Protein AF-A0A4Q6B2R8-F1 (afdb_monomer_lite)

Structure (mmCIF, N/CA/C/O backbone):
data_AF-A0A4Q6B2R8-F1
#
_entry.id   AF-A0A4Q6B2R8-F1
#
loop_
_atom_site.group_PDB
_atom_site.id
_atom_site.type_symbol
_atom_site.label_atom_id
_atom_site.label_alt_id
_atom_site.label_comp_id
_atom_site.label_asym_id
_atom_site.label_entity_id
_atom_site.label_seq_id
_atom_site.pdbx_PDB_ins_code
_atom_site.Cartn_x
_atom_site.Cartn_y
_atom_site.Cartn_z
_atom_site.occupancy
_atom_site.B_iso_or_equiv
_atom_site.auth_seq_id
_atom_site.auth_comp_id
_atom_site.auth_asym_id
_atom_site.auth_atom_id
_atom_site.pdbx_PDB_model_num
ATOM 1 N N . MET A 1 1 ? 13.748 -7.600 -10.962 1.00 77.31 1 MET A N 1
ATOM 2 C CA . MET A 1 1 ? 14.342 -6.286 -10.618 1.00 77.31 1 MET A CA 1
ATOM 3 C C . MET A 1 1 ? 13.644 -5.748 -9.369 1.00 77.31 1 MET A C 1
ATOM 5 O O . MET A 1 1 ? 12.426 -5.806 -9.336 1.00 77.31 1 MET A O 1
ATOM 9 N N . TRP A 1 2 ? 14.366 -5.277 -8.345 1.00 86.25 2 TRP A N 1
ATOM 10 C CA . TRP A 1 2 ? 13.774 -4.726 -7.112 1.00 86.25 2 TRP A CA 1
ATOM 11 C C . TRP A 1 2 ? 13.547 -3.206 -7.246 1.00 86.25 2 TRP A C 1
ATOM 13 O O . TRP A 1 2 ? 14.529 -2.504 -7.469 1.00 86.25 2 TRP A O 1
ATOM 23 N N . PRO A 1 3 ? 12.316 -2.664 -7.127 1.00 89.44 3 PRO A N 1
ATOM 24 C CA . PRO A 1 3 ? 12.079 -1.222 -7.295 1.00 89.44 3 PRO A CA 1
ATOM 25 C C . PRO A 1 3 ? 12.810 -0.322 -6.287 1.00 89.44 3 PRO A C 1
ATOM 27 O O . PRO A 1 3 ? 13.409 0.678 -6.682 1.00 89.44 3 PRO A O 1
ATOM 30 N N . SER A 1 4 ? 12.834 -0.688 -4.999 1.00 88.50 4 SER A N 1
ATOM 31 C CA . SER A 1 4 ? 13.401 0.189 -3.961 1.00 88.50 4 SER A CA 1
ATOM 32 C C . SER A 1 4 ? 14.893 0.453 -4.119 1.00 88.50 4 SER A C 1
ATOM 34 O O . SER A 1 4 ? 15.367 1.470 -3.620 1.00 88.50 4 SER A O 1
ATOM 36 N N . GLN A 1 5 ? 15.640 -0.419 -4.805 1.00 89.81 5 GLN A N 1
ATOM 37 C CA . GLN A 1 5 ? 17.067 -0.182 -5.045 1.00 89.81 5 GLN A CA 1
ATOM 38 C C . GLN A 1 5 ? 17.301 1.103 -5.864 1.00 89.81 5 GLN A C 1
ATOM 40 O O . GLN A 1 5 ? 18.359 1.711 -5.760 1.00 89.81 5 GLN A O 1
ATOM 45 N N . TYR A 1 6 ? 16.301 1.533 -6.643 1.00 92.25 6 TYR A N 1
ATOM 46 C CA . TYR A 1 6 ? 16.314 2.767 -7.432 1.00 92.25 6 TYR A CA 1
ATOM 47 C C . TYR A 1 6 ? 15.529 3.906 -6.774 1.00 92.25 6 TYR A C 1
ATOM 49 O O . TYR A 1 6 ? 15.219 4.892 -7.436 1.00 92.25 6 TYR A O 1
ATOM 57 N N . CYS A 1 7 ? 15.161 3.765 -5.497 1.00 91.44 7 CYS A N 1
ATOM 58 C CA . CYS A 1 7 ? 14.226 4.660 -4.817 1.00 91.44 7 CYS A CA 1
ATOM 59 C C . CYS A 1 7 ? 12.860 4.767 -5.510 1.00 91.44 7 CYS A C 1
ATOM 61 O O . CYS A 1 7 ? 12.187 5.793 -5.425 1.00 91.44 7 CYS A O 1
ATOM 63 N N . TRP A 1 8 ? 12.432 3.713 -6.205 1.00 92.31 8 TRP A N 1
ATOM 64 C CA . TRP A 1 8 ? 11.078 3.645 -6.741 1.00 92.31 8 TRP A CA 1
ATOM 65 C C . 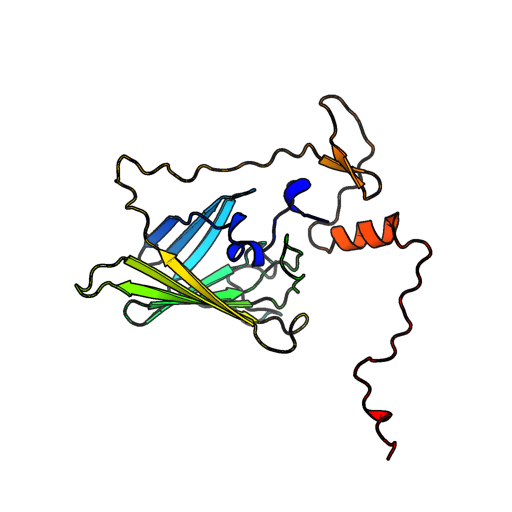TRP A 1 8 ? 10.109 3.135 -5.679 1.00 92.31 8 TRP A C 1
ATOM 67 O O . TRP A 1 8 ? 10.523 2.379 -4.795 1.00 92.31 8 TRP A O 1
ATOM 77 N N . PRO A 1 9 ? 8.817 3.493 -5.776 1.00 90.56 9 PRO A N 1
ATOM 78 C CA . PRO A 1 9 ? 7.798 2.971 -4.878 1.00 90.56 9 PRO A CA 1
ATOM 79 C C . PRO A 1 9 ? 7.821 1.443 -4.851 1.00 90.56 9 PRO A C 1
ATOM 81 O O . PRO A 1 9 ? 8.019 0.794 -5.876 1.00 90.56 9 PRO A O 1
ATOM 84 N N . GLU A 1 10 ? 7.610 0.845 -3.681 1.00 87.94 10 GLU A N 1
ATOM 85 C CA . GLU A 1 10 ? 7.634 -0.617 -3.547 1.00 87.94 10 GLU A CA 1
ATOM 86 C C . GLU A 1 10 ? 6.293 -1.281 -3.893 1.00 87.94 10 GLU A C 1
ATOM 88 O O . GLU A 1 10 ? 6.189 -2.506 -3.870 1.00 87.94 10 GLU A O 1
ATOM 93 N N . GLY A 1 11 ? 5.271 -0.490 -4.225 1.00 90.00 11 GLY A N 1
ATOM 94 C CA . GLY A 1 11 ? 3.939 -0.973 -4.576 1.00 90.00 11 GLY A CA 1
ATOM 95 C C . GLY A 1 11 ? 3.100 -1.414 -3.377 1.00 90.00 11 GLY A C 1
ATOM 96 O O . GLY A 1 11 ? 3.581 -1.636 -2.265 1.00 90.00 11 GLY A O 1
ATOM 97 N N . PHE A 1 12 ? 1.802 -1.557 -3.622 1.00 92.94 12 PHE A N 1
ATOM 98 C CA . PHE A 1 12 ? 0.787 -1.813 -2.599 1.00 92.94 12 PHE A CA 1
ATOM 99 C C . PHE A 1 12 ? 1.017 -3.076 -1.764 1.00 92.94 12 PHE A C 1
ATOM 101 O O . PHE A 1 12 ? 0.842 -3.058 -0.543 1.00 92.94 12 PHE A O 1
ATOM 108 N N . LEU A 1 13 ? 1.419 -4.171 -2.418 1.00 92.06 13 LEU A N 1
ATOM 109 C CA . LEU A 1 13 ? 1.572 -5.485 -1.788 1.00 92.06 13 LEU A CA 1
ATOM 110 C C . LEU A 1 13 ? 2.727 -5.538 -0.788 1.00 92.06 13 LEU A C 1
ATOM 112 O O . LEU A 1 13 ? 2.764 -6.416 0.075 1.00 92.06 13 LEU A O 1
ATOM 116 N N . ARG A 1 14 ? 3.630 -4.552 -0.830 1.00 89.38 14 ARG A N 1
ATOM 117 C CA . ARG A 1 14 ? 4.750 -4.458 0.104 1.00 89.38 14 ARG A CA 1
ATOM 118 C C . ARG A 1 14 ? 4.302 -4.402 1.568 1.00 89.38 14 ARG A C 1
ATOM 120 O O . ARG A 1 14 ? 5.021 -4.887 2.437 1.00 89.38 14 ARG A O 1
ATOM 127 N N . ARG A 1 15 ? 3.093 -3.890 1.840 1.00 89.69 15 ARG A N 1
ATOM 128 C CA . ARG A 1 15 ? 2.505 -3.758 3.191 1.00 89.69 15 ARG A CA 1
ATOM 129 C C . ARG A 1 15 ? 2.289 -5.093 3.923 1.00 89.69 15 ARG A C 1
ATOM 131 O O . ARG A 1 15 ? 2.111 -5.098 5.145 1.00 89.69 15 ARG A O 1
ATOM 138 N N . TRP A 1 16 ? 2.325 -6.217 3.205 1.00 89.06 16 TRP A N 1
ATOM 139 C CA . TRP A 1 16 ? 2.196 -7.563 3.776 1.00 89.06 16 TRP A CA 1
ATOM 140 C C . TRP A 1 16 ? 3.520 -8.313 3.919 1.00 89.06 16 TRP A C 1
ATOM 142 O O . TRP A 1 16 ? 3.532 -9.412 4.463 1.00 89.06 16 TRP A O 1
ATOM 152 N N . HIS A 1 17 ? 4.641 -7.742 3.480 1.00 87.00 17 HIS A N 1
ATOM 153 C CA . HIS A 1 17 ? 5.926 -8.416 3.601 1.00 87.00 17 HIS A CA 1
ATOM 154 C C . HIS A 1 17 ? 6.588 -8.146 4.956 1.00 87.00 17 HIS A C 1
ATOM 156 O O . HIS A 1 17 ? 6.818 -6.991 5.315 1.00 87.00 17 HIS A O 1
ATOM 162 N N . GLU A 1 18 ? 7.002 -9.203 5.659 1.00 79.88 18 GLU A N 1
ATOM 163 C CA . GLU A 1 18 ? 7.554 -9.127 7.022 1.00 79.88 18 GLU A CA 1
ATOM 164 C C . GLU A 1 18 ? 8.684 -8.090 7.168 1.00 79.88 18 GLU A C 1
ATOM 166 O O . GLU A 1 18 ? 8.612 -7.221 8.031 1.00 79.88 18 GLU A O 1
ATOM 171 N N . TRP A 1 19 ? 9.661 -8.071 6.252 1.00 78.19 19 TRP A N 1
ATOM 172 C CA . TRP A 1 19 ? 10.805 -7.146 6.313 1.00 78.19 19 TRP A CA 1
ATOM 173 C C . TRP A 1 19 ? 10.531 -5.726 5.800 1.00 78.19 19 TRP A C 1
ATOM 175 O O . TRP A 1 19 ? 11.435 -4.899 5.801 1.00 78.19 19 TRP A O 1
ATOM 185 N N . ALA A 1 20 ? 9.319 -5.426 5.326 1.00 79.19 20 ALA A N 1
ATOM 186 C CA . ALA A 1 20 ? 8.908 -4.049 5.007 1.00 79.19 20 ALA A CA 1
ATOM 187 C C . ALA A 1 20 ? 7.997 -3.442 6.071 1.00 79.19 20 ALA A C 1
ATOM 189 O O . ALA A 1 20 ? 7.851 -2.228 6.152 1.00 79.19 20 ALA A O 1
ATOM 190 N N . ALA A 1 21 ? 7.317 -4.310 6.807 1.00 78.88 21 ALA A N 1
ATOM 191 C CA . ALA A 1 21 ? 6.115 -4.000 7.549 1.00 78.88 21 ALA A CA 1
ATOM 192 C C . ALA A 1 21 ? 6.226 -4.424 9.019 1.00 78.88 21 ALA A C 1
ATOM 194 O O . ALA A 1 21 ? 5.207 -4.622 9.678 1.00 78.88 21 ALA A O 1
ATOM 195 N N . TYR A 1 22 ? 7.449 -4.628 9.516 1.00 77.50 22 TYR A N 1
ATOM 196 C CA . TYR A 1 22 ? 7.707 -5.231 10.823 1.00 77.50 22 TYR A CA 1
ATOM 197 C C . TYR A 1 22 ? 7.200 -4.368 11.986 1.00 77.50 22 TYR A C 1
ATOM 199 O O . TYR A 1 22 ? 6.709 -4.925 12.966 1.00 77.50 22 TYR A O 1
ATOM 207 N N . ASP A 1 23 ? 7.239 -3.038 11.852 1.00 85.12 23 ASP A N 1
ATOM 208 C CA . ASP A 1 23 ? 6.649 -2.100 12.807 1.00 85.12 23 ASP A CA 1
ATOM 209 C C . ASP A 1 23 ? 5.510 -1.304 12.170 1.00 85.12 23 ASP A C 1
ATOM 211 O O . ASP A 1 23 ? 5.586 -0.844 11.026 1.00 85.12 23 ASP A O 1
ATOM 215 N N . ARG A 1 24 ? 4.427 -1.148 12.936 1.00 89.25 24 ARG A N 1
ATOM 216 C CA . ARG A 1 24 ? 3.228 -0.414 12.533 1.00 89.25 24 ARG A CA 1
ATOM 217 C C . ARG A 1 24 ? 2.786 0.489 13.668 1.00 89.25 24 ARG A C 1
ATOM 219 O O . ARG A 1 24 ? 2.582 0.028 14.788 1.00 89.25 24 ARG A O 1
ATOM 226 N N . GLN A 1 25 ? 2.592 1.759 13.357 1.00 92.00 25 GLN A N 1
ATOM 227 C CA . GLN A 1 25 ? 1.947 2.721 14.233 1.00 92.00 25 GLN A CA 1
ATOM 228 C C . GLN A 1 25 ? 0.528 2.953 13.732 1.00 92.00 25 GLN A C 1
ATOM 230 O O . GLN A 1 25 ? 0.317 3.278 12.565 1.00 92.00 25 GLN A O 1
ATOM 235 N N . VAL A 1 26 ? -0.449 2.765 14.616 1.00 93.50 26 VAL A N 1
ATOM 236 C CA . VAL A 1 26 ? -1.862 2.956 14.292 1.00 93.50 26 VAL A CA 1
ATOM 237 C C . VAL A 1 26 ? -2.383 4.139 15.089 1.00 93.50 26 VAL A C 1
ATOM 239 O O . VAL A 1 26 ? -2.340 4.136 16.317 1.00 93.50 26 VAL A O 1
ATOM 242 N N . MET A 1 27 ? -2.878 5.150 14.384 1.00 94.69 27 MET A N 1
ATOM 243 C CA . MET A 1 27 ? -3.540 6.308 14.973 1.00 94.69 27 MET A CA 1
ATOM 244 C C . MET A 1 27 ? -5.003 6.306 14.561 1.00 94.69 27 MET A C 1
ATOM 246 O O . MET A 1 27 ? -5.328 6.115 13.390 1.00 94.69 27 MET A O 1
ATOM 250 N N . VAL A 1 28 ? -5.892 6.524 15.524 1.00 95.56 28 VAL A N 1
ATOM 251 C CA . VAL A 1 28 ? -7.339 6.461 15.311 1.00 95.56 28 VAL A CA 1
ATOM 252 C C . VAL A 1 28 ? -7.965 7.788 15.710 1.00 95.56 28 VAL A C 1
ATOM 254 O O . VAL A 1 28 ? -7.787 8.270 16.824 1.00 95.56 28 VAL A O 1
ATOM 257 N N . THR A 1 29 ? -8.739 8.352 14.793 1.00 96.62 29 THR A N 1
ATOM 258 C CA . THR A 1 29 ? -9.686 9.444 15.031 1.00 96.62 29 THR A CA 1
ATOM 259 C C . THR A 1 29 ? -11.074 8.988 14.571 1.00 96.62 29 THR A C 1
ATOM 261 O O . THR A 1 29 ? -11.172 8.003 13.834 1.00 96.62 29 THR A O 1
ATOM 264 N N . PRO A 1 30 ? -12.165 9.685 14.938 1.00 94.94 30 PRO A N 1
ATOM 265 C CA . PRO A 1 30 ? -13.503 9.264 14.521 1.00 94.94 30 PRO A CA 1
ATOM 266 C C . PRO A 1 30 ? -13.698 9.215 12.995 1.00 94.94 30 PRO A C 1
ATOM 268 O O . PRO A 1 30 ? -14.477 8.401 12.509 1.00 94.94 30 PRO A O 1
ATOM 271 N N . GLN A 1 31 ? -13.001 10.066 12.231 1.00 97.44 31 GLN A N 1
ATOM 272 C CA . GLN A 1 31 ? -13.152 10.172 10.772 1.00 97.44 31 GLN A CA 1
ATOM 273 C C . GLN A 1 31 ? -11.994 9.552 9.977 1.00 97.44 31 GLN A C 1
ATOM 275 O O . GLN A 1 31 ? -12.093 9.403 8.757 1.00 97.44 31 GLN A O 1
ATOM 280 N N . MET A 1 32 ? -10.883 9.217 10.630 1.00 97.94 32 MET A N 1
ATOM 281 C CA . MET A 1 32 ? -9.702 8.685 9.960 1.00 97.94 32 MET A CA 1
ATOM 282 C C . MET A 1 32 ? -8.933 7.726 10.859 1.00 97.94 32 MET A C 1
ATOM 284 O O . MET A 1 32 ? -8.598 8.068 11.993 1.00 97.94 32 MET A O 1
ATOM 288 N N . VAL A 1 33 ? -8.583 6.569 10.306 1.00 98.19 33 VAL A N 1
ATOM 289 C CA . VAL A 1 33 ? -7.554 5.686 10.859 1.00 98.19 33 VAL A CA 1
ATOM 290 C C . VAL A 1 33 ? -6.319 5.805 9.979 1.00 98.19 33 VAL A C 1
ATOM 292 O O . VAL A 1 33 ? -6.420 5.712 8.759 1.00 98.19 33 VAL A O 1
ATOM 295 N N . GLN A 1 34 ? -5.158 6.025 10.581 1.00 96.81 34 GLN A N 1
ATOM 296 C CA . GLN A 1 34 ? -3.883 6.022 9.880 1.00 96.81 34 GLN A CA 1
ATOM 297 C C . GLN A 1 34 ? -3.061 4.823 10.332 1.00 96.81 34 GLN A C 1
ATOM 299 O O . GLN A 1 34 ? -2.849 4.627 11.528 1.00 96.81 34 GLN A O 1
ATOM 304 N N . VAL A 1 35 ? -2.573 4.053 9.363 1.00 94.06 35 VAL A N 1
ATOM 305 C CA . VAL A 1 35 ? -1.558 3.021 9.576 1.00 94.06 35 VAL A CA 1
ATOM 306 C C . VAL A 1 35 ? -0.263 3.525 8.957 1.00 94.06 35 VAL A C 1
ATOM 308 O O . VAL A 1 35 ? -0.175 3.703 7.740 1.00 94.06 35 VAL A O 1
ATOM 311 N N . TYR A 1 36 ? 0.720 3.784 9.811 1.00 92.06 36 TYR A N 1
ATOM 312 C CA . TYR A 1 36 ? 2.051 4.227 9.432 1.00 92.06 36 TYR A CA 1
ATOM 313 C C . TYR A 1 36 ? 3.055 3.100 9.632 1.00 92.06 36 TYR A C 1
ATOM 315 O O . TYR A 1 36 ? 3.065 2.432 10.666 1.00 92.06 36 TYR A O 1
ATOM 323 N N . MET A 1 37 ? 3.880 2.865 8.623 1.00 88.75 37 MET A N 1
ATOM 324 C CA . MET A 1 37 ? 4.858 1.783 8.597 1.00 88.75 37 MET A CA 1
ATOM 325 C C . MET A 1 37 ? 6.125 2.323 7.941 1.00 88.75 37 MET A C 1
ATOM 327 O O . MET A 1 37 ? 6.054 3.219 7.098 1.00 88.75 37 MET A O 1
ATOM 331 N N . SER A 1 38 ? 7.281 1.774 8.295 1.00 79.06 38 SER A N 1
ATOM 332 C CA . SER A 1 38 ? 8.547 2.144 7.665 1.00 79.06 38 SER A CA 1
ATOM 333 C C . SER A 1 38 ? 9.395 0.909 7.408 1.00 79.06 38 SER A C 1
ATOM 335 O O . SER A 1 38 ? 9.370 -0.053 8.172 1.00 79.06 38 SER A O 1
ATOM 337 N N . GLY A 1 39 ? 10.124 0.957 6.301 1.00 78.00 39 GLY A N 1
ATOM 338 C CA . GLY A 1 39 ? 11.102 -0.033 5.883 1.00 78.00 39 GLY A CA 1
ATOM 339 C C . GLY A 1 39 ? 12.125 0.660 4.991 1.00 78.00 39 GLY A C 1
ATOM 340 O O . GLY A 1 39 ? 12.806 1.582 5.431 1.00 78.00 39 GLY A O 1
ATOM 341 N N . ALA A 1 40 ? 12.195 0.273 3.716 1.00 72.50 40 ALA A N 1
ATOM 342 C CA . ALA A 1 40 ? 13.037 0.972 2.740 1.00 72.50 40 ALA A CA 1
ATOM 343 C C . ALA A 1 40 ? 12.506 2.377 2.374 1.00 72.50 40 ALA A C 1
ATOM 345 O O . ALA A 1 40 ? 13.264 3.255 1.972 1.00 72.50 40 ALA A O 1
ATOM 346 N N . MET A 1 41 ? 11.202 2.589 2.544 1.00 81.19 41 MET A N 1
ATOM 347 C CA . MET A 1 41 ? 10.501 3.868 2.450 1.00 81.19 41 MET A CA 1
ATOM 348 C C . MET A 1 41 ? 9.381 3.888 3.495 1.00 81.19 41 MET A C 1
ATOM 350 O O . MET A 1 41 ? 9.131 2.886 4.171 1.00 81.19 41 MET A O 1
ATOM 354 N N . ASN A 1 42 ? 8.687 5.018 3.615 1.00 85.44 42 ASN A N 1
ATOM 355 C CA . ASN A 1 42 ? 7.517 5.118 4.479 1.00 85.44 42 ASN A CA 1
ATOM 356 C C . ASN A 1 42 ? 6.245 4.685 3.742 1.00 85.44 42 ASN A C 1
ATOM 358 O O . ASN A 1 42 ? 5.998 5.086 2.602 1.00 85.44 42 ASN A O 1
ATOM 362 N N . PHE A 1 43 ? 5.407 3.921 4.433 1.00 88.31 43 PHE A N 1
ATOM 363 C CA . PHE A 1 43 ? 4.091 3.498 3.975 1.00 88.31 43 PHE A CA 1
ATOM 364 C C . PHE A 1 43 ? 3.042 4.178 4.852 1.00 88.31 43 PHE A C 1
ATOM 366 O O . PHE A 1 43 ? 3.004 3.972 6.065 1.00 88.31 43 PHE A O 1
ATOM 373 N N . VAL A 1 44 ? 2.179 4.986 4.242 1.00 91.12 44 VAL A N 1
ATOM 374 C CA . VAL A 1 44 ? 1.070 5.647 4.939 1.00 91.12 44 VAL A CA 1
ATOM 375 C C . VAL A 1 44 ? -0.225 5.157 4.312 1.00 91.12 44 VAL A C 1
ATOM 377 O O . VAL A 1 44 ? -0.470 5.397 3.132 1.00 91.12 44 VAL A O 1
ATOM 380 N N . THR A 1 45 ? -1.065 4.488 5.099 1.00 94.25 45 THR A N 1
ATOM 381 C CA . THR A 1 45 ? -2.444 4.172 4.704 1.00 94.25 45 THR A CA 1
ATOM 382 C C . THR A 1 45 ? -3.389 5.058 5.503 1.00 94.25 45 THR A C 1
ATOM 384 O O . THR A 1 45 ? -3.493 4.909 6.719 1.00 94.25 45 THR A O 1
ATOM 387 N N . ASN A 1 46 ? -4.075 5.976 4.821 1.00 97.56 46 ASN A N 1
ATOM 388 C CA . ASN A 1 46 ? -5.137 6.787 5.410 1.00 97.56 46 ASN A CA 1
ATOM 389 C C . ASN A 1 46 ? -6.491 6.162 5.068 1.00 97.56 46 ASN A C 1
ATOM 391 O O . ASN A 1 46 ? -6.904 6.150 3.910 1.00 97.56 46 ASN A O 1
ATOM 395 N N . ILE A 1 47 ? -7.178 5.659 6.085 1.00 98.56 47 ILE A N 1
ATOM 396 C CA . ILE A 1 47 ? -8.490 5.028 5.985 1.00 98.56 47 ILE A CA 1
ATOM 397 C C . ILE A 1 47 ? -9.533 6.083 6.336 1.00 98.56 47 ILE A C 1
ATOM 399 O O . ILE A 1 47 ? -9.644 6.500 7.491 1.00 98.56 47 ILE A O 1
ATOM 403 N N . HIS A 1 48 ? -10.300 6.527 5.345 1.00 98.44 48 HIS A N 1
ATOM 404 C CA . HIS A 1 48 ? -11.349 7.521 5.543 1.00 98.44 48 HIS A CA 1
ATOM 405 C C . HIS A 1 48 ? -12.651 6.864 6.013 1.00 98.44 48 HIS A C 1
ATOM 407 O O . HIS A 1 48 ? -13.395 6.283 5.218 1.00 98.44 48 HIS A O 1
ATOM 413 N N . VAL A 1 49 ? -12.941 6.981 7.307 1.00 98.50 49 VAL A N 1
ATOM 414 C CA . VAL A 1 49 ? -14.097 6.331 7.931 1.00 98.50 49 VAL A CA 1
ATOM 415 C C . VAL A 1 49 ? -15.395 7.027 7.515 1.00 98.50 49 VAL A C 1
ATOM 417 O O . VAL A 1 49 ? -15.503 8.252 7.569 1.00 98.50 49 VAL A O 1
ATOM 420 N N . GLY A 1 50 ? -16.387 6.244 7.083 1.00 97.75 50 GLY A N 1
ATOM 421 C CA . GLY A 1 50 ? -17.723 6.723 6.710 1.00 97.75 50 GLY A CA 1
ATOM 422 C C . GLY A 1 50 ? -17.816 7.410 5.344 1.00 97.75 50 GLY A C 1
ATOM 423 O O . GLY A 1 50 ? -18.883 7.904 4.981 1.00 97.75 50 GLY A O 1
ATOM 424 N N . ARG A 1 51 ? -16.727 7.457 4.565 1.00 98.00 51 ARG A N 1
ATOM 425 C CA . ARG A 1 51 ? -16.772 7.931 3.173 1.00 98.00 51 ARG A CA 1
ATOM 426 C C . ARG A 1 51 ? -17.226 6.818 2.230 1.00 98.00 51 ARG A C 1
ATOM 428 O O . ARG A 1 51 ? -17.073 5.641 2.528 1.00 98.00 51 ARG A O 1
ATOM 435 N N . ALA A 1 52 ? -17.731 7.215 1.065 1.00 98.06 52 ALA A N 1
ATOM 436 C CA . ALA A 1 52 ? -18.096 6.315 -0.023 1.00 98.06 52 ALA A CA 1
ATOM 437 C C . ALA A 1 52 ? -17.259 6.621 -1.270 1.00 98.06 52 ALA A C 1
ATOM 439 O O . ALA A 1 52 ? -16.957 7.785 -1.554 1.00 98.06 52 ALA A O 1
ATOM 440 N N . PHE A 1 53 ? -16.901 5.577 -2.013 1.00 98.25 53 PHE A N 1
ATOM 441 C CA . PHE A 1 53 ? -16.252 5.728 -3.308 1.00 98.25 53 PHE A CA 1
ATOM 442 C C . PHE A 1 53 ? -17.234 6.194 -4.384 1.00 98.25 53 PHE A C 1
ATOM 444 O O . PHE A 1 53 ? -18.417 5.859 -4.371 1.00 98.25 53 PHE A O 1
ATOM 451 N N . LYS A 1 54 ? -16.700 6.919 -5.366 1.00 97.50 54 LYS A N 1
ATOM 452 C CA . LYS A 1 54 ? -17.323 7.100 -6.675 1.00 97.50 54 LYS A CA 1
ATOM 453 C C . LYS A 1 54 ? -17.064 5.841 -7.503 1.00 97.50 54 LYS A C 1
ATOM 455 O O . LYS A 1 54 ? -15.919 5.395 -7.587 1.00 97.50 54 LYS A O 1
ATOM 460 N N . THR A 1 55 ? -18.106 5.289 -8.115 1.00 96.50 55 THR A N 1
ATOM 461 C CA . THR A 1 55 ? -18.068 4.027 -8.884 1.00 96.50 55 THR A CA 1
ATOM 462 C C . THR A 1 55 ? -18.350 4.223 -10.378 1.00 96.50 55 THR A C 1
ATOM 464 O O . THR A 1 55 ? -18.577 3.271 -11.110 1.00 96.50 55 THR A O 1
ATOM 467 N N . ASP A 1 56 ? -18.319 5.468 -10.840 1.00 95.62 56 ASP A N 1
ATOM 468 C CA . ASP A 1 56 ? -18.525 5.911 -12.226 1.00 95.62 56 ASP A CA 1
ATOM 469 C C . ASP A 1 56 ? -17.287 5.739 -13.134 1.00 95.62 56 ASP A C 1
ATOM 471 O O . ASP A 1 56 ? -17.284 6.202 -14.270 1.00 95.62 56 ASP A O 1
ATOM 475 N N . GLY A 1 57 ? -16.209 5.138 -12.624 1.00 92.75 57 GLY A N 1
ATOM 476 C CA . GLY A 1 57 ? -14.945 4.942 -13.337 1.00 92.75 57 GLY A CA 1
ATOM 477 C C . GLY A 1 57 ? -14.566 3.465 -13.459 1.00 92.75 57 GLY A C 1
ATOM 478 O O . GLY A 1 57 ? -15.316 2.606 -13.000 1.00 92.75 57 GLY A O 1
ATOM 479 N N . PRO A 1 58 ? -13.389 3.164 -14.040 1.00 93.12 58 PRO A N 1
ATOM 480 C CA . PRO A 1 58 ? -12.934 1.784 -14.227 1.00 93.12 58 PRO A CA 1
ATOM 481 C C . PRO A 1 58 ? -12.727 1.051 -12.898 1.00 93.12 58 PRO A C 1
ATOM 483 O O . PRO A 1 58 ? -12.953 -0.150 -12.821 1.00 93.12 58 PRO A O 1
ATOM 486 N N . VAL A 1 59 ? -12.345 1.789 -11.851 1.00 96.06 59 VAL A N 1
ATOM 487 C CA . VAL A 1 59 ? -12.251 1.300 -10.476 1.00 96.06 59 VAL A CA 1
ATOM 488 C C . VAL A 1 59 ? -12.851 2.315 -9.492 1.00 96.06 59 VAL A C 1
ATOM 490 O O . VAL A 1 59 ? -12.851 3.526 -9.765 1.00 96.06 59 VAL A O 1
ATOM 493 N N . PRO A 1 60 ? -13.360 1.856 -8.335 1.00 97.81 60 PRO A N 1
ATOM 494 C CA . PRO A 1 60 ? -13.834 2.727 -7.261 1.00 97.81 60 PRO A CA 1
ATOM 495 C C . PRO A 1 60 ? -12.730 3.644 -6.730 1.00 97.81 60 PRO A C 1
ATOM 497 O O . PRO A 1 60 ? -11.574 3.236 -6.637 1.00 97.81 60 PRO A O 1
ATOM 500 N N . ARG A 1 61 ? -13.064 4.895 -6.405 1.00 97.50 61 ARG A N 1
ATOM 501 C CA . ARG A 1 61 ? -12.079 5.922 -6.010 1.00 97.50 61 ARG A CA 1
ATOM 502 C C . ARG A 1 61 ? -12.700 7.044 -5.181 1.00 97.50 61 ARG A C 1
ATOM 504 O O . ARG A 1 61 ? -13.914 7.254 -5.229 1.00 97.50 61 ARG A O 1
ATOM 511 N N . LEU A 1 62 ? -11.892 7.798 -4.439 1.00 96.94 62 LEU A N 1
ATOM 512 C CA . LEU A 1 62 ? -12.339 9.001 -3.716 1.00 96.94 62 LEU A CA 1
ATOM 513 C C . LEU A 1 62 ? -12.136 10.275 -4.541 1.00 96.94 62 LEU A C 1
ATOM 515 O O . LEU A 1 62 ? -13.012 11.147 -4.557 1.00 96.94 62 LEU A O 1
ATOM 519 N N . GLY A 1 63 ? -10.975 10.397 -5.183 1.00 92.88 63 GLY A N 1
ATOM 520 C CA . GLY A 1 63 ? -10.563 11.580 -5.925 1.00 92.88 63 GLY A CA 1
ATOM 521 C C . GLY A 1 63 ? -10.797 11.487 -7.434 1.00 92.88 63 GLY A C 1
ATOM 522 O O . GLY A 1 63 ? -11.840 11.032 -7.914 1.00 92.88 63 GLY A O 1
ATOM 523 N N . GLU A 1 64 ? -9.808 11.989 -8.168 1.00 93.44 64 GLU A N 1
ATOM 524 C CA . GLU A 1 64 ? -9.725 11.932 -9.629 1.00 93.44 64 GLU A CA 1
ATOM 525 C C . GLU A 1 64 ? -9.448 10.509 -10.131 1.00 93.44 64 GLU A C 1
ATOM 527 O O . GLU A 1 64 ? -8.959 9.668 -9.377 1.00 93.44 64 GLU A O 1
ATOM 532 N N . GLN A 1 65 ? -9.727 10.245 -11.414 1.00 92.56 65 GLN A N 1
ATOM 533 C CA . GLN A 1 65 ? -9.398 8.980 -12.100 1.00 92.56 65 GLN A CA 1
ATOM 534 C C . GLN A 1 65 ? -7.886 8.859 -12.365 1.00 92.56 65 GLN A C 1
ATOM 536 O O . GLN A 1 65 ? -7.441 8.766 -13.504 1.00 92.56 65 GLN A O 1
ATOM 541 N N . VAL A 1 66 ? -7.091 8.920 -11.297 1.00 92.38 66 VAL A N 1
ATOM 542 C CA . VAL A 1 66 ? -5.635 8.782 -11.311 1.00 92.38 66 VAL A CA 1
ATOM 543 C C . VAL A 1 66 ? -5.241 7.839 -10.185 1.00 92.38 66 VAL A C 1
ATOM 545 O O . VAL A 1 66 ? -5.517 8.129 -9.014 1.00 92.38 66 VAL A O 1
ATOM 548 N N . SER A 1 67 ? -4.584 6.738 -10.543 1.00 94.31 67 SER A N 1
ATOM 549 C CA . SER A 1 67 ? -4.148 5.720 -9.593 1.00 94.31 67 SER A CA 1
ATOM 550 C C . SER A 1 67 ? -3.138 6.260 -8.581 1.00 94.31 67 SER A C 1
ATOM 552 O O . SER A 1 67 ? -2.365 7.187 -8.848 1.00 94.31 67 SER A O 1
ATOM 554 N N . ARG A 1 68 ? -3.148 5.683 -7.377 1.00 94.19 68 ARG A N 1
ATOM 555 C CA . ARG A 1 68 ? -2.254 6.030 -6.265 1.00 94.19 68 ARG A CA 1
ATOM 556 C C . ARG A 1 68 ? -1.364 4.844 -5.926 1.00 94.19 68 ARG A C 1
ATOM 558 O O . ARG A 1 68 ? -1.838 3.715 -5.888 1.00 94.19 68 ARG A O 1
ATOM 565 N N . TRP A 1 69 ? -0.100 5.097 -5.585 1.00 92.44 69 TRP A N 1
ATOM 566 C CA . TRP A 1 69 ? 0.883 4.055 -5.240 1.00 92.44 69 TRP A CA 1
ATOM 567 C C . TRP A 1 69 ? 0.389 3.029 -4.211 1.00 92.44 69 TRP A C 1
ATOM 569 O O . TRP A 1 69 ? 0.677 1.842 -4.338 1.00 92.44 69 TRP A O 1
ATOM 579 N N . TYR A 1 70 ? -0.386 3.488 -3.226 1.00 93.06 70 TYR A N 1
ATOM 580 C CA . TYR A 1 70 ? -0.992 2.645 -2.191 1.00 93.06 70 TYR A CA 1
ATOM 581 C C . TYR A 1 70 ? -2.528 2.634 -2.234 1.00 93.06 70 TYR A C 1
ATOM 583 O O . TYR A 1 70 ? -3.158 2.140 -1.305 1.00 93.06 70 TYR A O 1
ATOM 591 N N . GLY A 1 71 ? -3.124 3.163 -3.305 1.00 95.81 71 GLY A N 1
ATOM 592 C CA . GLY A 1 71 ? -4.570 3.307 -3.439 1.00 95.81 71 GLY A CA 1
ATOM 593 C C . GLY A 1 71 ? -5.183 4.397 -2.560 1.00 95.81 71 GLY A C 1
ATOM 594 O O . GLY A 1 71 ? -4.502 5.206 -1.925 1.00 95.81 71 GLY A O 1
ATOM 595 N N . GLU A 1 72 ? -6.507 4.416 -2.564 1.00 97.94 72 GLU A N 1
ATOM 596 C CA . GLU A 1 72 ? -7.358 5.212 -1.689 1.00 97.94 72 GLU A CA 1
ATOM 597 C C . GLU A 1 72 ? -8.190 4.250 -0.844 1.00 97.94 72 GLU A C 1
ATOM 599 O O . GLU A 1 72 ? -8.736 3.293 -1.390 1.00 97.94 72 GLU A O 1
ATOM 604 N N . THR A 1 73 ? -8.312 4.502 0.462 1.00 98.56 73 THR A N 1
ATOM 605 C CA . THR A 1 73 ? -8.989 3.579 1.383 1.00 98.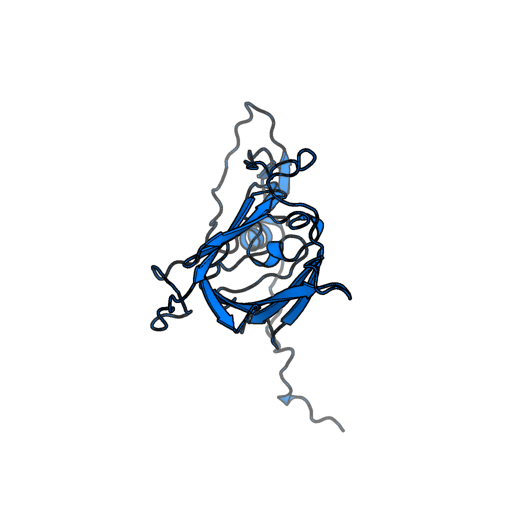56 73 THR A CA 1
ATOM 606 C C . THR A 1 73 ? -10.152 4.255 2.106 1.00 98.56 73 THR A C 1
ATOM 608 O O . THR A 1 73 ? -10.003 5.330 2.696 1.00 98.56 73 THR A O 1
ATOM 611 N N . ILE A 1 74 ? -11.314 3.603 2.101 1.00 98.69 74 ILE A N 1
ATOM 612 C CA . ILE A 1 74 ? -12.456 3.927 2.969 1.00 98.69 74 ILE A CA 1
ATOM 613 C C . ILE A 1 74 ? -12.656 2.823 4.000 1.00 98.69 74 ILE A C 1
ATOM 615 O O . ILE A 1 74 ? -12.150 1.716 3.834 1.00 98.69 74 ILE A O 1
ATOM 619 N N . GLY A 1 75 ? -13.406 3.102 5.059 1.00 98.38 75 GLY A N 1
ATOM 620 C CA . GLY A 1 75 ? -13.769 2.065 6.017 1.00 98.38 75 GLY A CA 1
ATOM 621 C C . GLY A 1 75 ? -14.978 2.411 6.864 1.00 98.38 75 GLY A C 1
ATOM 622 O O . GLY A 1 75 ? -15.481 3.537 6.846 1.00 98.38 75 GLY A O 1
ATOM 623 N N . PHE A 1 76 ? -15.441 1.426 7.615 1.00 98.25 76 PHE A N 1
ATOM 624 C CA . PHE A 1 76 ? -16.502 1.563 8.599 1.00 98.25 76 PHE A CA 1
ATOM 625 C C . PHE A 1 76 ? -16.251 0.608 9.768 1.00 98.25 76 PHE A C 1
ATOM 627 O O . PHE A 1 76 ? -15.486 -0.351 9.658 1.00 98.25 76 PHE A O 1
ATOM 634 N N . TRP A 1 77 ? -16.890 0.902 10.895 1.00 97.94 77 TRP A N 1
ATOM 635 C CA . TRP A 1 77 ? -16.813 0.082 12.097 1.00 97.94 77 TRP A CA 1
ATOM 636 C C . TRP A 1 77 ? -18.011 -0.863 12.167 1.00 97.94 77 TRP A C 1
ATOM 638 O O . TRP A 1 77 ? -19.148 -0.424 11.990 1.00 97.94 77 TRP A O 1
ATOM 648 N N . ASP A 1 78 ? -17.747 -2.129 12.470 1.00 97.94 78 ASP A N 1
ATOM 649 C CA . ASP A 1 78 ? -18.734 -3.115 12.905 1.00 97.94 78 ASP A CA 1
ATOM 650 C C . ASP A 1 78 ? -18.359 -3.566 14.323 1.00 97.94 78 ASP A C 1
ATOM 652 O O . ASP A 1 78 ? -17.422 -4.338 14.532 1.00 97.94 78 ASP A O 1
ATOM 656 N N . GLY A 1 79 ? -19.013 -2.979 15.329 1.00 96.44 79 GLY A N 1
ATOM 657 C CA . GLY A 1 79 ? -18.586 -3.118 16.722 1.00 96.44 79 GLY A CA 1
ATOM 658 C C . GLY A 1 79 ? -17.168 -2.575 16.942 1.00 96.44 79 GLY A C 1
ATOM 659 O O . GLY A 1 79 ? -16.914 -1.394 16.707 1.00 96.44 79 GLY A O 1
ATOM 660 N N . ASP A 1 80 ? -16.256 -3.430 17.416 1.00 95.81 80 ASP A N 1
ATOM 661 C CA . ASP A 1 80 ? -14.831 -3.115 17.593 1.00 95.81 80 ASP A CA 1
ATOM 662 C C . ASP A 1 80 ? -13.941 -3.584 16.424 1.00 95.81 80 ASP A C 1
ATOM 664 O O . ASP A 1 80 ? -12.714 -3.514 16.520 1.00 95.81 80 ASP A O 1
ATOM 668 N N . VAL A 1 81 ? -14.546 -4.003 15.306 1.00 98.19 81 VAL A N 1
ATOM 669 C CA . VAL A 1 81 ? -13.858 -4.415 14.076 1.00 98.19 81 VAL A CA 1
ATOM 670 C C . VAL A 1 81 ? -13.883 -3.282 13.051 1.00 98.19 81 VAL A C 1
ATOM 672 O O . VAL A 1 81 ? -14.940 -2.736 12.733 1.00 98.19 81 VAL A O 1
ATOM 675 N N . LEU A 1 82 ? -12.718 -2.938 12.499 1.00 98.44 82 LEU A N 1
ATOM 676 C CA . LEU A 1 82 ? -12.612 -2.013 11.368 1.00 98.44 82 LEU A CA 1
ATOM 677 C C . LEU A 1 82 ? -12.589 -2.809 10.065 1.00 98.44 82 LEU A C 1
ATOM 679 O O . LEU A 1 82 ? -11.683 -3.614 9.850 1.00 98.44 82 LEU A O 1
ATOM 683 N N . ILE A 1 83 ? -13.550 -2.538 9.187 1.00 98.69 83 ILE A N 1
ATOM 684 C CA . ILE A 1 83 ? -13.608 -3.102 7.838 1.00 98.69 83 ILE A CA 1
ATOM 685 C C . ILE A 1 83 ? -13.274 -1.988 6.853 1.00 98.69 83 ILE A C 1
ATOM 687 O O . ILE A 1 83 ? -13.853 -0.899 6.907 1.00 98.69 83 ILE A O 1
ATOM 691 N N . THR A 1 84 ? -12.330 -2.243 5.955 1.00 98.69 84 THR A N 1
ATOM 692 C CA . THR A 1 84 ? -11.857 -1.265 4.977 1.00 98.69 84 THR A CA 1
ATOM 693 C C . THR A 1 84 ? -11.979 -1.790 3.558 1.00 98.69 84 THR A C 1
ATOM 695 O O . THR A 1 84 ? -12.017 -2.996 3.319 1.00 98.69 84 THR A O 1
ATOM 698 N N . TRP A 1 85 ? -12.031 -0.854 2.617 1.00 98.69 85 TRP A N 1
ATOM 699 C CA . TRP A 1 85 ? -11.956 -1.115 1.192 1.00 98.69 85 TRP A CA 1
ATOM 700 C C . TRP A 1 85 ? -10.940 -0.166 0.566 1.00 98.69 85 TRP A C 1
ATOM 702 O O . TRP A 1 85 ? -11.122 1.054 0.610 1.00 98.69 85 TRP A O 1
ATOM 712 N N . THR A 1 86 ? -9.872 -0.725 -0.002 1.00 98.56 86 THR A N 1
ATOM 713 C CA . THR A 1 86 ? -8.877 0.012 -0.786 1.00 98.56 86 THR A CA 1
ATOM 714 C C . THR A 1 86 ? -9.066 -0.253 -2.271 1.00 98.56 86 THR A C 1
ATOM 716 O O . THR A 1 86 ? -9.263 -1.396 -2.681 1.00 98.56 86 THR A O 1
ATOM 719 N N . SER A 1 87 ? -8.980 0.802 -3.077 1.00 98.19 87 SER A N 1
ATOM 720 C CA . SER A 1 87 ? -9.099 0.752 -4.536 1.00 98.19 87 SER A CA 1
ATOM 721 C C . SER A 1 87 ? -8.242 1.853 -5.182 1.00 98.19 87 SER A C 1
ATOM 723 O O . SER A 1 87 ? -7.528 2.573 -4.481 1.00 98.19 87 SER A O 1
ATOM 725 N N . ASN A 1 88 ? -8.290 1.986 -6.512 1.00 97.19 88 ASN A N 1
ATOM 726 C CA . ASN A 1 88 ? -7.547 2.990 -7.286 1.00 97.19 88 ASN A CA 1
ATOM 727 C C . ASN A 1 88 ? -6.021 2.882 -7.082 1.00 97.19 88 ASN A C 1
ATOM 729 O O . ASN A 1 88 ? -5.308 3.877 -6.923 1.00 97.19 88 ASN A O 1
ATOM 733 N N . VAL A 1 89 ? -5.532 1.642 -7.027 1.00 96.69 89 VAL A N 1
ATOM 734 C CA . VAL A 1 89 ? -4.127 1.295 -6.799 1.00 96.69 89 VAL A CA 1
ATOM 735 C C . VAL A 1 89 ? -3.343 1.402 -8.111 1.00 96.69 89 VAL A C 1
ATOM 737 O O . VAL A 1 89 ? -3.835 1.035 -9.175 1.00 96.69 89 VAL A O 1
ATOM 740 N N . GLN A 1 90 ? -2.121 1.930 -8.050 1.00 95.88 90 GLN A N 1
ATOM 741 C CA . GLN A 1 90 ? -1.209 1.969 -9.193 1.00 95.88 90 GLN A CA 1
ATOM 742 C C . GLN A 1 90 ? -0.749 0.540 -9.529 1.00 95.88 90 GLN A C 1
ATOM 744 O O . GLN A 1 90 ? -0.155 -0.091 -8.650 1.00 95.88 90 GLN A O 1
ATOM 749 N N . PRO A 1 91 ? -0.973 0.045 -10.764 1.00 95.38 91 PRO A N 1
ATOM 750 C CA . PRO A 1 91 ? -0.382 -1.211 -11.214 1.00 95.38 91 PRO A CA 1
ATOM 751 C C . PRO A 1 91 ? 1.133 -1.147 -11.071 1.00 95.38 91 PRO A C 1
ATOM 753 O O . PRO A 1 91 ? 1.748 -0.164 -11.489 1.00 95.38 91 PRO A O 1
ATOM 756 N N . TRP A 1 92 ? 1.728 -2.168 -10.462 1.00 95.06 92 TRP A N 1
ATOM 757 C CA . TRP A 1 92 ? 3.140 -2.142 -10.094 1.00 95.06 92 TRP A CA 1
ATOM 758 C C . TRP A 1 92 ? 3.753 -3.532 -9.866 1.00 95.06 92 TRP A C 1
ATOM 760 O O . TRP A 1 92 ? 3.090 -4.562 -9.911 1.00 95.06 92 TRP A O 1
ATOM 770 N N . THR A 1 93 ? 5.050 -3.574 -9.579 1.00 92.12 93 THR A N 1
ATOM 771 C CA . THR A 1 93 ? 5.727 -4.774 -9.072 1.00 92.12 93 THR A CA 1
ATOM 772 C C . THR A 1 93 ? 6.243 -4.506 -7.666 1.00 92.12 93 THR A C 1
ATOM 774 O O . THR A 1 93 ? 6.682 -3.401 -7.364 1.00 92.12 93 THR A O 1
ATOM 777 N N . SER A 1 94 ? 6.260 -5.516 -6.801 1.00 87.88 94 SER A N 1
ATOM 778 C CA . SER A 1 94 ? 6.877 -5.391 -5.477 1.00 87.88 94 SER A CA 1
ATOM 779 C C . SER A 1 94 ? 8.067 -6.327 -5.332 1.00 87.88 94 SER A C 1
ATOM 781 O O . SER A 1 94 ? 8.191 -7.322 -6.045 1.00 87.88 94 SER A O 1
ATOM 783 N N . HIS A 1 95 ? 8.957 -6.026 -4.388 1.00 83.62 95 HIS A N 1
ATOM 784 C CA . HIS A 1 95 ? 9.925 -7.023 -3.952 1.00 83.62 95 HIS A CA 1
ATOM 785 C C . HIS A 1 95 ? 9.168 -8.190 -3.324 1.00 83.62 95 HIS A C 1
ATOM 787 O O . HIS A 1 95 ? 8.325 -7.960 -2.456 1.00 83.62 95 HIS A O 1
ATOM 793 N N . THR A 1 96 ? 9.486 -9.428 -3.721 1.00 76.00 96 THR A N 1
ATOM 794 C CA . THR A 1 96 ? 8.948 -10.676 -3.128 1.00 76.00 96 THR A CA 1
ATOM 795 C C . THR A 1 96 ? 7.420 -10.835 -3.163 1.00 76.00 96 THR A C 1
ATOM 797 O O . THR A 1 96 ? 6.890 -11.736 -2.521 1.00 76.00 96 THR A O 1
ATOM 800 N N . ALA A 1 97 ? 6.711 -10.007 -3.932 1.00 86.62 97 ALA A N 1
ATOM 801 C CA . ALA A 1 97 ? 5.308 -10.222 -4.268 1.00 86.62 97 ALA A CA 1
ATOM 802 C C . ALA A 1 97 ? 5.156 -10.273 -5.790 1.00 86.62 97 ALA A C 1
ATOM 804 O O . ALA A 1 97 ? 6.007 -9.773 -6.528 1.00 86.62 97 ALA A O 1
ATOM 805 N N . PHE A 1 98 ? 4.075 -10.891 -6.249 1.00 87.69 98 PHE A N 1
ATOM 806 C CA . PHE A 1 98 ? 3.723 -10.910 -7.662 1.00 87.69 98 PHE A CA 1
ATOM 807 C C . PHE A 1 98 ? 3.378 -9.498 -8.159 1.00 87.69 98 PHE A C 1
ATOM 809 O O . PHE A 1 98 ? 3.055 -8.592 -7.385 1.00 87.69 98 PHE A O 1
ATOM 816 N N . GLU A 1 99 ? 3.470 -9.316 -9.471 1.00 92.56 99 GLU A N 1
ATOM 817 C CA . GLU A 1 99 ? 2.991 -8.111 -10.136 1.00 92.56 99 GLU A CA 1
ATOM 818 C C . GLU A 1 99 ? 1.458 -8.050 -10.085 1.00 92.56 99 GLU A C 1
ATOM 820 O O . GLU A 1 99 ? 0.796 -9.085 -10.143 1.00 92.56 99 GLU A O 1
ATOM 825 N N . HIS A 1 100 ? 0.900 -6.848 -9.978 1.00 94.31 100 HIS A N 1
ATOM 826 C CA . HIS A 1 100 ? -0.545 -6.621 -9.920 1.00 94.31 100 HIS A CA 1
ATOM 827 C C . HIS A 1 100 ? -1.001 -5.532 -10.897 1.00 94.31 100 HIS A C 1
ATOM 829 O O . HIS A 1 100 ? -0.234 -4.635 -11.264 1.00 94.31 100 HIS A O 1
ATOM 835 N N . SER A 1 101 ? -2.257 -5.620 -11.318 1.00 95.56 101 SER A N 1
ATOM 836 C CA . SER A 1 101 ? -2.870 -4.722 -12.286 1.00 95.56 101 SER A CA 1
ATOM 837 C C . SER A 1 101 ? -3.488 -3.483 -11.627 1.00 95.56 101 SER A C 1
ATOM 839 O O . SER A 1 101 ? -3.517 -3.323 -10.404 1.00 95.56 101 SER A O 1
ATOM 841 N N . GLY A 1 102 ? -4.028 -2.593 -12.464 1.00 95.19 102 GLY A N 1
ATOM 842 C CA . GLY A 1 102 ? -4.819 -1.451 -12.006 1.00 95.19 102 GLY A CA 1
ATOM 843 C C . GLY A 1 102 ? -6.192 -1.839 -11.446 1.00 95.19 102 GLY A C 1
ATOM 844 O O . GLY A 1 102 ? -6.860 -0.982 -10.874 1.00 95.19 102 GLY A O 1
ATOM 845 N N . GLN A 1 103 ? -6.604 -3.107 -11.580 1.00 96.25 103 GLN A N 1
ATOM 846 C CA . GLN A 1 103 ? -7.828 -3.658 -10.988 1.00 96.25 103 GLN A CA 1
ATOM 847 C C . GLN A 1 103 ? -7.645 -4.080 -9.524 1.00 96.25 103 GLN A C 1
ATOM 849 O O . GLN A 1 103 ? -8.615 -4.512 -8.896 1.00 96.25 103 GLN A O 1
ATOM 854 N N . MET A 1 104 ? -6.427 -3.959 -8.976 1.00 97.25 104 MET A N 1
ATOM 855 C CA . MET A 1 104 ? -6.123 -4.304 -7.590 1.00 97.25 104 MET A CA 1
ATOM 856 C C . MET A 1 104 ? -7.028 -3.550 -6.607 1.00 97.25 104 MET A C 1
ATOM 858 O O . MET A 1 104 ? -7.035 -2.317 -6.542 1.00 97.25 104 MET A O 1
ATOM 862 N N . GLN A 1 105 ? -7.732 -4.315 -5.780 1.00 97.88 105 GLN A N 1
ATOM 863 C CA . GLN A 1 105 ? -8.529 -3.840 -4.655 1.00 97.88 105 GLN A CA 1
ATOM 864 C C . GLN A 1 105 ? -8.281 -4.731 -3.434 1.00 97.88 105 GLN A C 1
ATOM 866 O O . GLN A 1 105 ? -7.999 -5.921 -3.569 1.00 97.88 105 GLN A O 1
ATOM 871 N N . SER A 1 106 ? -8.414 -4.178 -2.228 1.00 98.06 106 SER A N 1
ATOM 872 C CA . SER A 1 106 ? -8.381 -4.964 -0.989 1.00 98.06 106 SER A CA 1
ATOM 873 C C . SER A 1 106 ? -9.606 -4.702 -0.131 1.00 98.06 106 SER A C 1
ATOM 875 O O . SER A 1 106 ? -10.051 -3.562 -0.005 1.00 98.06 106 SER A O 1
ATOM 877 N N . ILE A 1 107 ? -10.115 -5.757 0.496 1.00 98.62 107 ILE A N 1
ATOM 878 C CA . ILE A 1 107 ? -10.937 -5.649 1.699 1.00 98.62 107 ILE A CA 1
ATOM 879 C C . ILE A 1 107 ? -10.056 -6.051 2.873 1.00 98.62 107 ILE A C 1
ATOM 881 O O . ILE A 1 107 ? -9.531 -7.163 2.880 1.00 98.62 107 ILE A O 1
ATOM 885 N N . GLU A 1 108 ? -9.866 -5.161 3.842 1.00 98.31 108 GLU A N 1
ATOM 886 C CA . GLU A 1 108 ? -9.056 -5.448 5.030 1.00 98.31 108 GLU A CA 1
ATOM 887 C C . GLU A 1 108 ? -9.924 -5.384 6.286 1.00 98.31 108 GLU A C 1
ATOM 889 O O . GLU A 1 108 ? -10.720 -4.465 6.468 1.00 98.31 108 GLU A O 1
ATOM 894 N N . ILE A 1 109 ? -9.775 -6.381 7.153 1.00 98.56 109 ILE A N 1
ATOM 895 C CA . ILE A 1 109 ? -10.544 -6.563 8.379 1.00 98.56 109 ILE A CA 1
ATOM 896 C C . ILE A 1 109 ? -9.555 -6.570 9.540 1.00 98.56 109 ILE A C 1
ATOM 898 O O . ILE A 1 109 ? -8.707 -7.459 9.649 1.00 98.56 109 ILE A O 1
ATOM 902 N N . TYR A 1 110 ? -9.672 -5.572 10.411 1.00 97.88 110 TYR A N 1
ATOM 903 C CA . TYR A 1 110 ? -8.849 -5.413 11.604 1.00 97.88 110 TYR A CA 1
ATOM 904 C C . TYR A 1 110 ? -9.701 -5.709 12.835 1.00 97.88 110 TYR A C 1
ATOM 906 O O . TYR A 1 110 ? -10.554 -4.904 13.212 1.00 97.88 110 TYR A O 1
ATOM 914 N N . ALA A 1 111 ? -9.462 -6.858 13.465 1.00 98.06 111 ALA A N 1
ATOM 915 C CA . ALA A 1 111 ? -10.175 -7.295 14.663 1.00 98.06 111 ALA A CA 1
ATOM 916 C C . ALA A 1 111 ? -9.247 -7.299 15.891 1.00 98.06 111 ALA A C 1
ATOM 918 O O . ALA A 1 111 ? -8.084 -7.703 15.778 1.00 98.06 111 ALA A O 1
ATOM 919 N N . PRO A 1 112 ? -9.719 -6.889 17.080 1.00 97.38 112 PRO A N 1
ATOM 920 C CA . PRO A 1 112 ? -8.892 -6.872 18.276 1.00 97.38 112 PRO A CA 1
ATOM 921 C C . PRO A 1 112 ? -8.637 -8.282 18.804 1.00 97.38 112 PRO A C 1
ATOM 923 O O . PRO A 1 112 ? -9.539 -9.106 18.934 1.00 97.38 112 PRO A O 1
ATOM 926 N N . LEU A 1 113 ? -7.391 -8.538 19.187 1.00 97.31 113 LEU A N 1
ATOM 927 C CA . LEU A 1 113 ? -6.989 -9.739 19.905 1.00 97.31 113 LEU A CA 1
ATOM 928 C C . LEU A 1 113 ? -6.947 -9.434 21.395 1.00 97.31 113 LEU A C 1
ATOM 930 O O . LEU A 1 113 ? -6.312 -8.467 21.826 1.00 97.31 113 LEU A O 1
ATOM 934 N N . ARG A 1 114 ? -7.594 -10.276 22.199 1.00 96.81 114 ARG A N 1
ATOM 935 C CA . ARG A 1 114 ? -7.652 -10.130 23.656 1.00 96.81 114 ARG A CA 1
ATOM 936 C C . ARG A 1 114 ? -7.143 -11.388 24.347 1.00 96.81 114 ARG A C 1
ATOM 938 O O . ARG A 1 114 ? -7.330 -12.489 23.837 1.00 96.81 114 ARG A O 1
ATOM 945 N N . ASP A 1 115 ? -6.487 -11.217 25.491 1.00 95.88 115 ASP A N 1
ATOM 946 C CA . ASP A 1 115 ? -6.127 -12.346 26.354 1.00 95.88 115 ASP A CA 1
ATOM 947 C C . ASP A 1 115 ? -7.334 -12.845 27.174 1.00 95.88 115 ASP A C 1
ATOM 949 O O . ASP A 1 115 ? -8.436 -12.300 27.091 1.00 95.88 115 ASP A O 1
ATOM 953 N N . ALA A 1 116 ? -7.124 -13.879 27.995 1.00 95.75 116 ALA A N 1
ATOM 954 C CA . ALA A 1 116 ? -8.167 -14.477 28.834 1.00 95.75 116 ALA A CA 1
ATOM 955 C C . ALA A 1 116 ? -8.801 -13.503 29.849 1.00 95.75 116 ALA A C 1
ATOM 957 O O . ALA A 1 116 ? -9.873 -13.788 30.375 1.00 95.75 116 ALA A O 1
ATOM 958 N N . THR A 1 117 ? -8.161 -12.362 30.128 1.00 96.19 117 THR A N 1
ATOM 959 C CA . THR A 1 117 ? -8.686 -11.313 31.017 1.00 96.19 117 THR A CA 1
ATOM 960 C C . THR A 1 117 ? -9.411 -10.198 30.255 1.00 96.19 117 THR A C 1
ATOM 962 O O . THR A 1 117 ? -9.919 -9.261 30.865 1.00 96.19 117 THR A O 1
ATOM 965 N N . GLY A 1 118 ? -9.475 -10.284 28.921 1.00 95.25 118 GLY A N 1
ATOM 966 C CA . GLY A 1 118 ? -10.106 -9.290 28.049 1.00 95.25 118 GLY A CA 1
ATOM 967 C C . GLY A 1 118 ? -9.198 -8.114 27.671 1.00 95.25 118 GLY A C 1
ATOM 968 O O . GLY A 1 118 ? -9.626 -7.204 26.949 1.00 95.25 118 GLY A O 1
ATOM 969 N N . ARG A 1 119 ? -7.936 -8.126 28.113 1.00 95.56 119 ARG A N 1
ATOM 970 C CA . ARG A 1 119 ? -6.960 -7.080 27.799 1.00 95.56 119 ARG A CA 1
ATOM 971 C C . ARG A 1 119 ? -6.546 -7.170 26.334 1.00 95.56 119 ARG A C 1
ATOM 973 O O . ARG A 1 119 ? -6.276 -8.255 25.828 1.00 95.56 119 ARG A O 1
ATOM 980 N N . PHE A 1 120 ? -6.478 -6.022 25.664 1.00 95.50 120 PHE A N 1
ATOM 981 C CA . PHE A 1 120 ? -6.023 -5.912 24.279 1.00 95.50 120 PHE A CA 1
ATOM 982 C C . PHE A 1 120 ? -4.543 -6.302 24.151 1.00 95.50 120 PHE A C 1
ATOM 984 O O . PHE A 1 120 ? -3.692 -5.775 24.865 1.00 95.50 120 PHE A O 1
ATOM 991 N N . THR A 1 121 ? -4.250 -7.218 23.231 1.00 96.75 121 THR A N 1
ATOM 992 C CA . THR A 1 121 ? -2.911 -7.788 22.997 1.00 96.75 121 THR A CA 1
ATOM 993 C C . THR A 1 121 ? -2.406 -7.580 21.576 1.00 96.75 121 THR A C 1
ATOM 995 O O . THR A 1 121 ? -1.264 -7.922 21.291 1.00 96.75 121 THR A O 1
ATOM 998 N N . GLY A 1 122 ? -3.220 -7.020 20.679 1.00 95.88 122 GLY A N 1
ATOM 999 C CA . GLY A 1 122 ? -2.854 -6.856 19.277 1.00 95.88 122 GLY A CA 1
ATOM 1000 C C . GLY A 1 122 ? -4.052 -6.892 18.338 1.00 95.88 122 GLY A C 1
ATOM 1001 O O . GLY A 1 122 ? -5.199 -6.818 18.772 1.00 95.88 122 GLY A O 1
ATOM 1002 N N . LEU A 1 123 ? -3.783 -7.040 17.046 1.00 96.00 123 LEU A N 1
ATOM 1003 C CA . LEU A 1 123 ? -4.784 -7.109 15.987 1.00 96.00 123 LEU A CA 1
ATOM 1004 C C . LEU A 1 123 ? -4.647 -8.411 15.198 1.00 96.00 123 LEU A C 1
ATOM 1006 O O . LEU A 1 123 ? -3.545 -8.833 14.847 1.00 96.00 123 LEU A O 1
ATOM 1010 N N . SER A 1 124 ? -5.779 -9.027 14.882 1.00 96.94 124 SER A N 1
ATOM 1011 C CA . SER A 1 124 ? -5.888 -9.941 13.755 1.00 96.94 124 SER A CA 1
ATOM 1012 C C . SER A 1 124 ? -6.159 -9.087 12.529 1.00 96.94 124 SER A C 1
ATOM 1014 O O . SER A 1 124 ? -7.126 -8.327 12.520 1.00 96.94 124 SER A O 1
ATOM 1016 N N . HIS A 1 125 ? -5.305 -9.194 11.518 1.00 96.19 125 HIS A N 1
ATOM 1017 C CA . HIS A 1 125 ? -5.478 -8.498 10.254 1.00 96.19 125 HIS A CA 1
ATOM 1018 C C . HIS A 1 125 ? -5.665 -9.524 9.144 1.00 96.19 125 HIS A C 1
ATOM 1020 O O . HIS A 1 125 ? -4.757 -10.289 8.811 1.00 96.19 125 HIS A O 1
ATOM 1026 N N . GLU A 1 126 ? -6.860 -9.517 8.577 1.00 97.62 126 GLU A N 1
ATOM 1027 C CA . GLU A 1 126 ? -7.213 -10.294 7.403 1.00 97.62 126 GLU A CA 1
ATOM 1028 C C . GLU A 1 126 ? -7.348 -9.362 6.204 1.00 97.62 126 GLU A C 1
ATOM 1030 O O . GLU A 1 126 ? -8.013 -8.336 6.290 1.00 97.62 126 GLU A O 1
ATOM 1035 N N . ALA A 1 127 ? -6.725 -9.720 5.088 1.00 97.00 127 ALA A N 1
ATOM 1036 C CA . ALA A 1 127 ? -6.846 -9.013 3.828 1.00 97.00 127 ALA A CA 1
ATOM 1037 C C . ALA A 1 127 ? -7.319 -9.974 2.741 1.00 97.00 127 ALA A C 1
ATOM 1039 O O . ALA A 1 127 ? -6.759 -11.058 2.578 1.00 97.00 127 ALA A O 1
ATOM 1040 N N . ILE A 1 128 ? -8.325 -9.558 1.982 1.00 98.25 128 ILE A N 1
ATOM 1041 C CA . ILE A 1 128 ? -8.807 -10.253 0.792 1.00 98.25 128 ILE A CA 1
ATOM 1042 C C . ILE A 1 128 ? -8.465 -9.365 -0.396 1.00 98.25 128 ILE A C 1
ATOM 1044 O O . ILE A 1 128 ? -8.957 -8.240 -0.501 1.00 98.25 128 ILE A O 1
ATOM 1048 N N . LEU A 1 129 ? -7.584 -9.858 -1.255 1.00 97.44 129 LEU A N 1
ATOM 1049 C CA . LEU A 1 129 ? -7.054 -9.142 -2.404 1.00 97.44 129 LEU A CA 1
ATOM 1050 C C . LEU A 1 129 ? -7.791 -9.591 -3.663 1.00 97.44 129 LEU A C 1
ATOM 1052 O O . LEU A 1 129 ? -7.877 -10.786 -3.948 1.00 97.44 129 LEU A O 1
ATOM 1056 N N . TYR A 1 130 ? -8.287 -8.621 -4.418 1.00 97.75 130 TYR A N 1
ATOM 1057 C CA . TYR A 1 130 ? -8.972 -8.816 -5.687 1.00 97.75 130 TYR A CA 1
ATOM 1058 C C . TYR A 1 130 ? -8.145 -8.187 -6.797 1.00 97.75 130 TYR A C 1
ATOM 1060 O O . TYR A 1 130 ? -7.745 -7.033 -6.687 1.00 97.75 130 TYR A O 1
ATOM 1068 N N . ASP A 1 131 ? -7.931 -8.933 -7.871 1.00 96.88 131 ASP A N 1
ATOM 1069 C CA . ASP A 1 131 ? -7.331 -8.441 -9.104 1.00 96.88 131 ASP A CA 1
ATOM 1070 C C . ASP A 1 131 ? -7.793 -9.358 -10.234 1.00 96.88 131 ASP A C 1
ATOM 1072 O O . ASP A 1 131 ? -7.383 -10.511 -10.306 1.00 96.88 131 ASP A O 1
ATOM 1076 N N . THR A 1 132 ? -8.700 -8.876 -11.076 1.00 93.94 132 THR A N 1
ATOM 1077 C CA . THR A 1 132 ? -9.329 -9.709 -12.114 1.00 93.94 132 THR A CA 1
ATOM 1078 C C . THR A 1 132 ? -8.420 -9.985 -13.308 1.00 93.94 132 THR A C 1
ATOM 1080 O O . THR A 1 132 ? -8.743 -10.843 -14.125 1.00 93.94 132 THR A O 1
ATOM 1083 N N . GLU A 1 133 ? -7.292 -9.282 -13.418 1.00 94.25 133 GLU A N 1
ATOM 1084 C CA . GLU A 1 133 ? -6.302 -9.508 -14.473 1.00 94.25 133 GLU A CA 1
ATOM 1085 C C . GLU A 1 133 ? -5.160 -10.402 -13.985 1.00 94.25 133 GLU A C 1
ATOM 1087 O O . GLU A 1 133 ? -4.649 -11.219 -14.749 1.00 94.25 133 GLU A O 1
ATOM 1092 N N . ALA A 1 134 ? -4.752 -10.252 -12.720 1.00 92.38 134 ALA A N 1
ATOM 1093 C CA . ALA A 1 134 ? -3.634 -11.004 -12.159 1.00 92.38 134 ALA A CA 1
ATOM 1094 C C . ALA A 1 134 ? -4.057 -12.300 -11.449 1.00 92.38 134 ALA A C 1
ATOM 1096 O O . ALA A 1 134 ? -3.248 -13.226 -11.360 1.00 92.38 134 ALA A O 1
ATOM 1097 N N . PHE A 1 135 ? -5.287 -12.386 -10.924 1.00 92.69 135 PHE A N 1
ATOM 1098 C CA . PHE A 1 135 ? -5.742 -13.529 -10.131 1.00 92.69 135 PHE A CA 1
ATOM 1099 C C . PHE A 1 135 ? -6.898 -14.281 -10.781 1.00 92.69 135 PHE A C 1
ATOM 1101 O O . PHE A 1 135 ? -7.875 -13.695 -11.239 1.00 92.69 135 PHE A O 1
ATOM 1108 N N . VAL A 1 136 ? -6.826 -15.610 -10.709 1.00 94.06 136 VAL A N 1
ATOM 1109 C CA . VAL A 1 136 ? -7.956 -16.495 -11.034 1.00 94.06 136 VAL A CA 1
ATOM 1110 C C . VAL A 1 136 ? -9.025 -16.439 -9.935 1.00 94.06 136 VAL A C 1
ATOM 1112 O O . VAL A 1 136 ? -10.218 -16.535 -10.212 1.00 94.06 136 VAL A O 1
ATOM 1115 N N . GLU A 1 137 ? -8.605 -16.255 -8.683 1.00 95.62 137 GLU A N 1
ATOM 1116 C CA . GLU A 1 137 ? -9.467 -16.195 -7.504 1.00 95.62 137 GLU A CA 1
ATOM 1117 C C . GLU A 1 137 ? -8.896 -15.227 -6.450 1.00 95.62 137 GLU A C 1
ATOM 1119 O O . GLU A 1 137 ? -7.684 -14.997 -6.430 1.00 95.62 137 GLU A O 1
ATOM 1124 N N . PRO A 1 138 ? -9.728 -14.635 -5.570 1.00 96.94 138 PRO A N 1
ATOM 1125 C CA . PRO A 1 138 ? -9.243 -13.698 -4.560 1.00 96.94 138 PRO A CA 1
ATOM 1126 C C . PRO A 1 138 ? -8.215 -14.327 -3.612 1.00 96.94 138 PRO A C 1
ATOM 1128 O O . PRO A 1 138 ? -8.423 -15.421 -3.084 1.00 96.94 138 PRO A O 1
ATOM 1131 N N . LEU A 1 139 ? -7.134 -13.600 -3.321 1.00 95.38 139 LEU A N 1
ATOM 1132 C CA . LEU A 1 139 ? -6.104 -14.056 -2.390 1.00 95.38 139 LEU A CA 1
ATOM 1133 C C . LEU A 1 139 ? -6.423 -13.597 -0.967 1.00 95.38 139 LEU A C 1
ATOM 1135 O O . LEU A 1 139 ? -6.530 -12.401 -0.698 1.00 95.38 139 LEU A O 1
ATOM 1139 N N . ARG A 1 140 ? -6.504 -14.546 -0.033 1.00 96.69 140 ARG A N 1
ATOM 1140 C CA . ARG A 1 140 ? -6.684 -14.267 1.396 1.00 96.69 140 ARG A CA 1
ATOM 1141 C C . ARG A 1 140 ? -5.347 -14.317 2.132 1.00 96.69 140 ARG A C 1
ATOM 1143 O O . ARG A 1 140 ? -4.687 -15.352 2.155 1.00 96.69 140 ARG A O 1
ATOM 1150 N N . VAL A 1 141 ? -4.985 -13.221 2.791 1.00 94.62 141 VAL A N 1
ATOM 1151 C CA . VAL A 1 141 ? -3.797 -13.105 3.645 1.00 94.62 141 VAL A CA 1
ATOM 1152 C C . VAL A 1 141 ? -4.243 -12.861 5.080 1.00 94.62 141 VAL A C 1
ATOM 1154 O O . VAL A 1 141 ? -4.978 -11.916 5.351 1.00 94.62 141 VAL A O 1
ATOM 1157 N N . VAL A 1 142 ? -3.784 -13.693 6.013 1.00 95.19 142 VAL A N 1
ATOM 1158 C CA . VAL A 1 142 ? -4.092 -13.556 7.443 1.00 95.19 142 VAL A CA 1
ATOM 1159 C C . VAL A 1 142 ? -2.790 -13.384 8.207 1.00 95.19 142 VAL A C 1
ATOM 1161 O O . VAL A 1 142 ? -1.887 -14.210 8.093 1.00 95.19 142 VAL A O 1
ATOM 1164 N N . GLN A 1 143 ? -2.695 -12.318 8.997 1.00 92.44 143 GLN A N 1
ATOM 1165 C CA . GLN A 1 143 ? -1.550 -12.060 9.863 1.00 92.44 143 GLN A CA 1
ATOM 1166 C C . GLN A 1 143 ? -1.997 -11.614 11.253 1.00 92.44 143 GLN A C 1
ATOM 1168 O O . GLN A 1 143 ? -3.004 -10.927 11.430 1.00 92.44 143 GLN A O 1
ATOM 1173 N N . ARG A 1 144 ? -1.200 -11.992 12.249 1.00 94.00 144 ARG A N 1
ATOM 1174 C CA . ARG A 1 144 ? -1.329 -11.529 13.626 1.00 94.00 144 ARG A CA 1
ATOM 1175 C C . ARG A 1 144 ? -0.331 -10.402 13.864 1.00 94.00 144 ARG A C 1
ATOM 1177 O O . ARG A 1 144 ? 0.843 -10.537 13.540 1.00 94.00 144 ARG A O 1
ATOM 1184 N N . MET A 1 145 ? -0.801 -9.309 14.446 1.00 92.31 145 MET A N 1
ATOM 1185 C CA . MET A 1 145 ? 0.020 -8.177 14.861 1.00 92.31 145 MET A CA 1
ATOM 1186 C C . MET A 1 145 ? -0.034 -8.079 16.378 1.00 92.31 145 MET A C 1
ATOM 1188 O O . MET A 1 145 ? -1.059 -7.687 16.928 1.00 92.31 145 MET A O 1
ATOM 1192 N N . ASP A 1 146 ? 1.046 -8.436 17.062 1.00 93.44 146 ASP A N 1
ATOM 1193 C CA . ASP A 1 146 ? 1.110 -8.288 18.515 1.00 93.44 146 ASP A CA 1
ATOM 1194 C C . ASP A 1 146 ? 1.353 -6.825 18.898 1.00 93.44 146 ASP A C 1
ATOM 1196 O O . ASP A 1 146 ? 2.200 -6.138 18.318 1.00 93.44 146 ASP A O 1
ATOM 1200 N N . LYS A 1 147 ? 0.606 -6.335 19.891 1.00 93.50 147 LYS A N 1
ATOM 1201 C CA . LYS A 1 147 ? 0.828 -5.007 20.463 1.00 93.50 147 LYS A CA 1
ATOM 1202 C C . LYS A 1 147 ? 2.189 -5.016 21.155 1.00 93.50 147 LYS A C 1
ATOM 1204 O O . LYS A 1 147 ? 2.376 -5.744 22.127 1.00 93.50 147 LYS A O 1
ATOM 1209 N N . ARG A 1 148 ? 3.113 -4.183 20.675 1.00 90.50 148 ARG A N 1
ATOM 1210 C CA . ARG A 1 148 ? 4.438 -4.031 21.289 1.00 90.50 148 ARG A CA 1
ATOM 1211 C C . ARG A 1 148 ? 4.424 -3.066 22.467 1.00 90.50 148 ARG A C 1
ATOM 1213 O O . ARG A 1 148 ? 4.927 -3.419 23.523 1.00 90.50 148 ARG A O 1
ATOM 1220 N N . ALA A 1 149 ? 3.832 -1.888 22.290 1.00 91.88 149 ALA A N 1
ATOM 1221 C CA . ALA A 1 149 ? 3.865 -0.824 23.287 1.00 91.88 149 ALA A CA 1
ATOM 1222 C C . ALA A 1 149 ? 2.817 0.265 22.997 1.00 91.88 149 ALA A C 1
ATOM 1224 O O . ALA A 1 149 ? 2.165 0.239 21.947 1.00 91.88 149 ALA A O 1
ATOM 1225 N N . ASP A 1 150 ? 2.651 1.199 23.930 1.00 91.75 150 ASP A N 1
ATOM 1226 C CA . ASP A 1 150 ? 1.913 2.450 23.751 1.00 91.75 150 ASP A CA 1
ATOM 1227 C C . ASP A 1 150 ? 2.849 3.595 23.327 1.00 91.75 150 ASP A C 1
ATOM 1229 O O . ASP A 1 150 ? 4.045 3.588 23.599 1.00 91.75 150 ASP A O 1
ATOM 1233 N N . PHE A 1 151 ? 2.305 4.632 22.680 1.00 89.12 151 PHE A N 1
ATOM 1234 C CA . PHE A 1 151 ? 3.105 5.772 22.201 1.00 89.12 151 PHE A CA 1
ATOM 1235 C C . PHE A 1 151 ? 3.828 6.556 23.308 1.00 89.12 151 PHE A C 1
ATOM 1237 O O . PHE A 1 151 ? 4.770 7.285 23.014 1.00 89.12 151 PHE A O 1
ATOM 1244 N N . ALA A 1 152 ? 3.350 6.460 24.550 1.00 91.25 152 ALA A N 1
ATOM 1245 C CA . ALA A 1 152 ? 3.909 7.167 25.699 1.00 91.25 152 ALA A CA 1
ATOM 1246 C C . ALA A 1 152 ? 4.973 6.353 26.456 1.00 91.25 152 ALA A C 1
ATOM 1248 O O . ALA A 1 152 ? 5.566 6.875 27.402 1.00 91.25 152 ALA A O 1
ATOM 1249 N N . ASP A 1 153 ? 5.198 5.095 26.071 1.00 92.75 153 ASP A N 1
ATOM 1250 C CA . ASP A 1 153 ? 6.159 4.225 26.738 1.00 92.75 153 ASP A CA 1
ATOM 1251 C C . ASP A 1 153 ? 7.592 4.706 26.453 1.00 92.75 153 ASP A C 1
ATOM 1253 O O . ASP A 1 153 ? 7.963 5.012 25.318 1.00 92.75 153 ASP A O 1
ATOM 1257 N N . ALA A 1 154 ? 8.406 4.816 27.506 1.00 87.12 154 ALA A N 1
ATOM 1258 C CA . ALA A 1 154 ? 9.712 5.480 27.449 1.00 87.12 154 ALA A CA 1
ATOM 1259 C C . ALA A 1 154 ? 10.768 4.730 26.614 1.00 87.12 154 ALA A C 1
ATOM 1261 O O . ALA A 1 154 ? 11.768 5.318 26.208 1.00 87.12 154 ALA A O 1
ATOM 1262 N N . ASP A 1 155 ? 10.568 3.435 26.390 1.00 86.12 155 ASP A N 1
ATOM 1263 C CA . ASP A 1 155 ? 11.439 2.539 25.631 1.00 86.12 155 ASP A CA 1
ATOM 1264 C C . ASP A 1 155 ? 11.043 2.418 24.149 1.00 86.12 155 ASP A C 1
ATOM 1266 O O . ASP A 1 155 ? 11.754 1.784 23.364 1.00 86.12 155 ASP A O 1
ATOM 1270 N N . VAL A 1 156 ? 9.950 3.063 23.730 1.00 85.50 156 VAL A N 1
ATOM 1271 C CA . VAL A 1 156 ? 9.488 3.036 22.340 1.00 85.50 156 VAL A CA 1
ATOM 1272 C C . VAL A 1 156 ? 10.244 4.049 21.498 1.00 85.50 156 VAL A C 1
ATOM 1274 O O . VAL A 1 156 ? 10.143 5.259 21.686 1.00 85.50 156 VAL A O 1
ATOM 1277 N N . SER A 1 157 ? 10.958 3.548 20.490 1.00 85.25 157 SER A N 1
ATOM 1278 C CA . SER A 1 157 ? 11.507 4.395 19.432 1.00 85.25 157 SER A CA 1
ATOM 1279 C C . SER A 1 157 ? 10.404 4.759 18.431 1.00 85.25 157 SER A C 1
ATOM 1281 O O . SER A 1 157 ? 9.773 3.856 17.873 1.00 85.25 157 SER A O 1
ATOM 1283 N N . PRO A 1 158 ? 10.154 6.053 18.163 1.00 83.50 158 PRO A N 1
ATOM 1284 C CA . PRO A 1 158 ? 9.226 6.458 17.116 1.00 83.50 158 PRO A CA 1
ATOM 1285 C C . PRO A 1 158 ? 9.689 5.952 15.749 1.00 83.50 158 PRO A C 1
ATOM 1287 O O . PRO A 1 158 ? 10.886 5.964 15.451 1.00 83.50 158 PRO A O 1
ATOM 1290 N N . ILE A 1 159 ? 8.743 5.570 14.887 1.00 86.50 159 ILE A N 1
ATOM 1291 C CA . ILE A 1 159 ? 9.063 5.340 13.481 1.00 86.50 159 ILE A CA 1
ATOM 1292 C C . ILE A 1 159 ? 9.531 6.670 12.880 1.00 86.50 159 ILE A C 1
ATOM 1294 O O . ILE A 1 159 ? 8.798 7.660 12.878 1.00 86.50 159 ILE A O 1
ATOM 1298 N N . VAL A 1 160 ? 10.759 6.686 12.366 1.00 85.81 160 VAL A N 1
ATOM 1299 C CA . VAL A 1 160 ? 11.334 7.851 11.689 1.00 85.81 160 VAL A CA 1
ATOM 1300 C C . VAL A 1 160 ? 10.908 7.894 10.227 1.00 85.81 160 VAL A C 1
ATOM 1302 O O . VAL A 1 160 ? 10.600 6.873 9.613 1.00 85.81 160 VAL A O 1
ATOM 1305 N N . PHE A 1 161 ? 10.893 9.098 9.669 1.00 86.81 161 PHE A N 1
ATOM 1306 C CA . PHE A 1 161 ? 10.722 9.287 8.239 1.00 86.81 161 PHE A CA 1
ATOM 1307 C C . PHE A 1 161 ? 11.981 8.822 7.495 1.00 86.81 161 PHE A C 1
ATOM 1309 O O . PHE A 1 161 ? 13.064 9.375 7.688 1.00 86.81 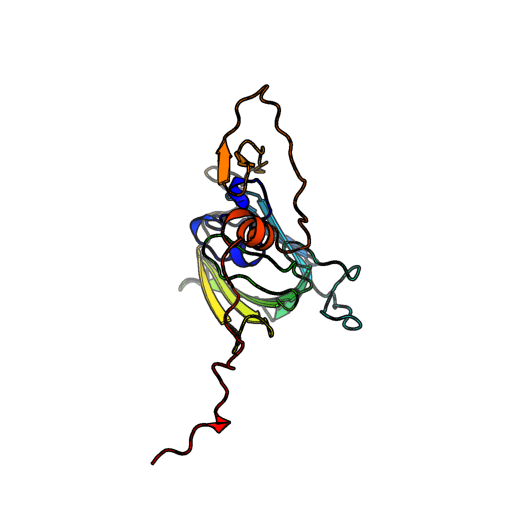161 PHE A O 1
ATOM 1316 N N . THR A 1 162 ? 11.823 7.821 6.633 1.00 87.06 162 THR A N 1
ATOM 1317 C CA . THR A 1 162 ? 12.877 7.317 5.744 1.00 87.06 162 THR A CA 1
ATOM 1318 C C . THR A 1 162 ? 12.807 7.989 4.370 1.00 87.06 162 THR A C 1
ATOM 1320 O O . THR A 1 162 ? 11.868 7.747 3.612 1.00 87.06 162 THR A O 1
ATOM 1323 N N . GLU A 1 163 ? 13.804 8.812 4.038 1.00 89.19 163 GLU A N 1
ATOM 1324 C CA . GLU A 1 163 ? 13.999 9.386 2.697 1.00 89.19 163 GLU A CA 1
ATOM 1325 C C . GLU A 1 163 ? 14.972 8.511 1.895 1.00 89.19 163 GLU A C 1
ATOM 1327 O O . GLU A 1 163 ? 16.035 8.144 2.401 1.00 89.19 163 GLU A O 1
ATOM 1332 N N . CYS A 1 164 ? 14.645 8.201 0.638 1.00 88.44 164 CYS A N 1
ATOM 1333 C CA . CYS A 1 164 ? 15.526 7.418 -0.225 1.00 88.44 164 CYS A CA 1
ATOM 1334 C C . CYS A 1 164 ? 16.318 8.337 -1.156 1.00 88.44 164 CYS A C 1
ATOM 1336 O O . CYS A 1 164 ? 15.748 9.036 -1.991 1.00 88.44 164 CYS A O 1
ATOM 1338 N N . ILE A 1 165 ? 17.646 8.302 -1.043 1.00 91.06 165 ILE A N 1
ATOM 1339 C CA . ILE A 1 165 ? 18.546 9.047 -1.926 1.00 91.06 165 ILE A CA 1
ATOM 1340 C C . ILE A 1 165 ? 19.078 8.106 -3.004 1.00 91.06 165 ILE A C 1
ATOM 1342 O O . ILE A 1 165 ? 19.837 7.175 -2.720 1.00 91.06 165 ILE A O 1
ATOM 1346 N N . GLN A 1 166 ? 18.682 8.354 -4.252 1.00 91.56 166 GLN A N 1
ATOM 1347 C CA . GLN A 1 166 ? 19.044 7.493 -5.370 1.00 91.56 166 GLN A CA 1
ATOM 1348 C C . GLN A 1 166 ? 20.550 7.566 -5.656 1.00 91.56 166 GLN A C 1
ATOM 1350 O O . GLN A 1 166 ? 21.076 8.590 -6.086 1.00 91.56 166 GLN A O 1
ATOM 1355 N N . THR A 1 167 ? 21.241 6.448 -5.443 1.00 93.19 167 THR A N 1
ATOM 1356 C CA . THR A 1 167 ? 22.668 6.271 -5.776 1.00 93.19 167 THR A CA 1
ATOM 1357 C C . THR A 1 167 ? 22.907 5.121 -6.751 1.00 93.19 167 THR A C 1
ATOM 1359 O O . THR A 1 167 ? 24.004 4.977 -7.286 1.00 93.19 167 THR A O 1
ATOM 1362 N N . ILE A 1 168 ? 21.876 4.318 -7.018 1.00 94.75 168 ILE A N 1
ATOM 1363 C CA . ILE A 1 168 ? 21.893 3.217 -7.975 1.00 94.75 168 ILE A CA 1
ATOM 1364 C C . ILE A 1 168 ? 20.970 3.591 -9.133 1.00 94.75 168 ILE A C 1
ATOM 1366 O O . ILE A 1 168 ? 19.835 4.032 -8.930 1.00 94.75 168 ILE A O 1
ATOM 1370 N N . PHE A 1 169 ? 21.461 3.407 -10.355 1.00 94.94 169 PHE A N 1
ATOM 1371 C CA . PHE A 1 169 ? 20.739 3.714 -11.586 1.00 94.94 169 PHE A CA 1
ATOM 1372 C C . PHE A 1 169 ? 20.691 2.473 -12.482 1.00 94.94 169 PHE A C 1
ATOM 1374 O O . PHE A 1 169 ? 21.654 1.702 -12.490 1.00 94.94 169 PHE A O 1
ATOM 1381 N N . PRO A 1 170 ? 19.606 2.257 -13.244 1.00 94.12 170 PRO A N 1
ATOM 1382 C CA . PRO A 1 170 ? 19.496 1.149 -14.190 1.00 94.12 170 PRO A CA 1
ATOM 1383 C C . PRO A 1 170 ? 20.275 1.439 -15.488 1.00 94.12 170 PRO A C 1
ATOM 1385 O O . PRO A 1 170 ? 19.697 1.528 -16.571 1.00 94.12 170 PRO A O 1
ATOM 1388 N N . VAL A 1 171 ? 21.593 1.622 -15.387 1.00 93.44 171 VAL A N 1
ATOM 1389 C CA . VAL A 1 171 ? 22.466 1.875 -16.545 1.00 93.44 171 VAL A CA 1
ATOM 1390 C C . VAL A 1 171 ? 22.435 0.651 -17.453 1.00 93.44 171 VAL A C 1
ATOM 1392 O O . VAL A 1 171 ? 22.811 -0.443 -17.038 1.00 93.44 171 VAL A O 1
ATOM 1395 N N . GLU A 1 172 ? 21.925 0.831 -18.671 1.00 91.00 172 GLU A N 1
ATOM 1396 C CA . GLU A 1 172 ? 21.708 -0.252 -19.640 1.00 91.00 172 GLU A CA 1
ATOM 1397 C C . GLU A 1 172 ? 20.926 -1.444 -19.052 1.00 91.00 172 GLU A C 1
ATOM 1399 O O . GLU A 1 172 ? 21.237 -2.608 -19.292 1.00 91.00 172 GLU A O 1
ATOM 1404 N N . GLY A 1 173 ? 19.925 -1.156 -18.213 1.00 90.12 173 GLY A N 1
ATOM 1405 C CA . GLY A 1 173 ? 19.101 -2.180 -17.565 1.00 90.12 173 GLY A CA 1
ATOM 1406 C C . GLY A 1 173 ? 19.782 -2.909 -16.399 1.00 90.12 173 GLY A C 1
ATOM 1407 O O . GLY A 1 173 ? 19.160 -3.786 -15.798 1.00 90.12 173 GLY A O 1
ATOM 1408 N N . THR A 1 174 ? 21.016 -2.536 -16.044 1.00 92.06 174 THR A N 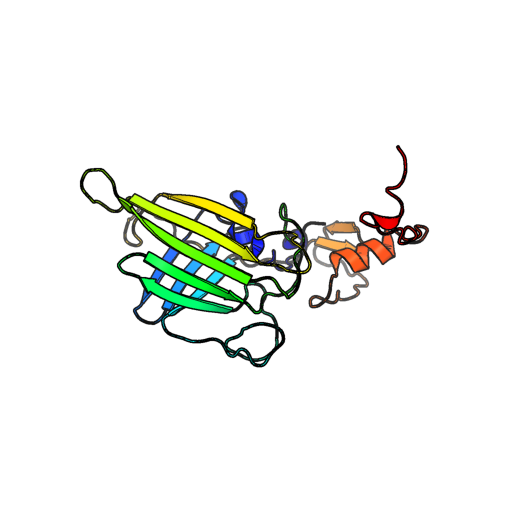1
ATOM 1409 C CA . THR A 1 174 ? 21.780 -3.108 -14.927 1.00 92.06 174 THR A CA 1
ATOM 1410 C C . THR A 1 174 ? 21.821 -2.148 -13.742 1.00 92.06 174 THR A C 1
ATOM 1412 O O . THR A 1 174 ? 22.157 -0.972 -13.892 1.00 92.06 174 THR A O 1
ATOM 1415 N N . ALA A 1 175 ? 21.533 -2.655 -12.541 1.00 94.31 175 ALA A N 1
ATOM 1416 C CA . ALA A 1 175 ? 21.650 -1.890 -11.302 1.00 94.31 175 ALA A CA 1
ATOM 1417 C C . ALA A 1 175 ? 23.112 -1.484 -11.057 1.00 94.31 175 ALA A C 1
ATOM 1419 O O . ALA A 1 175 ? 23.933 -2.305 -10.652 1.00 94.31 175 ALA A O 1
ATOM 1420 N N . THR A 1 176 ? 23.432 -0.215 -11.305 1.00 95.06 176 THR A N 1
ATOM 1421 C CA . THR A 1 176 ? 24.803 0.297 -11.248 1.00 95.06 176 THR A CA 1
ATOM 1422 C C . THR A 1 176 ? 24.918 1.382 -10.177 1.00 95.06 176 THR A C 1
ATOM 1424 O O . THR A 1 176 ? 24.270 2.426 -10.313 1.00 95.06 176 THR A O 1
ATOM 1427 N N . PRO A 1 177 ? 25.722 1.178 -9.116 1.00 95.69 177 PRO A N 1
ATOM 1428 C CA . PRO A 1 177 ? 25.997 2.219 -8.135 1.00 95.69 177 PRO A CA 1
ATOM 1429 C C . PRO A 1 177 ? 26.886 3.302 -8.753 1.00 95.69 177 PRO A C 1
ATOM 1431 O O . PRO A 1 177 ? 27.908 3.004 -9.373 1.00 95.69 177 PRO A O 1
ATOM 1434 N N . LEU A 1 178 ? 26.512 4.566 -8.568 1.00 94.38 178 LEU A N 1
ATOM 1435 C CA . LEU A 1 178 ? 27.266 5.718 -9.052 1.00 94.38 178 LEU A CA 1
ATOM 1436 C C . LEU A 1 178 ? 27.838 6.517 -7.882 1.00 94.38 178 LEU A C 1
ATOM 1438 O O . LEU A 1 178 ? 27.176 6.758 -6.874 1.00 94.38 178 LEU A O 1
ATOM 1442 N N . THR A 1 179 ? 29.087 6.952 -8.031 1.00 93.81 179 THR A N 1
ATOM 1443 C CA . THR A 1 179 ? 29.751 7.819 -7.056 1.00 93.81 179 THR A CA 1
ATOM 1444 C C . THR A 1 179 ? 29.378 9.287 -7.278 1.00 93.81 179 THR A C 1
ATOM 1446 O O . THR A 1 179 ? 29.138 9.687 -8.424 1.00 93.81 179 THR A O 1
ATOM 1449 N N . PRO A 1 180 ? 29.413 10.131 -6.230 1.00 94.38 180 PRO A N 1
ATOM 1450 C CA . PRO A 1 180 ? 29.231 11.573 -6.377 1.00 94.38 180 PRO A CA 1
ATOM 1451 C C . PRO A 1 180 ? 30.144 12.172 -7.459 1.00 94.38 180 PRO A C 1
ATOM 1453 O O . PRO A 1 180 ? 31.316 11.813 -7.564 1.00 94.38 180 PRO A O 1
ATOM 1456 N N . GLY A 1 181 ? 29.600 13.077 -8.276 1.00 93.44 181 GLY A N 1
ATOM 1457 C CA . GLY A 1 181 ? 30.321 13.738 -9.374 1.00 93.44 181 GLY A CA 1
ATOM 1458 C C . GLY A 1 181 ? 30.349 12.966 -10.699 1.00 93.44 181 GLY A C 1
ATOM 1459 O O . GLY A 1 181 ? 30.797 13.511 -11.707 1.00 93.44 181 GLY A O 1
ATOM 1460 N N . ARG A 1 182 ? 29.849 11.724 -10.743 1.00 93.19 182 ARG A N 1
ATOM 1461 C CA . ARG A 1 182 ? 29.694 10.988 -12.001 1.00 93.19 182 ARG A CA 1
ATOM 1462 C C . ARG A 1 182 ? 28.543 11.574 -12.822 1.00 93.19 182 ARG A C 1
ATOM 1464 O O . ARG A 1 182 ? 27.428 11.694 -12.328 1.00 93.19 182 ARG A O 1
ATOM 1471 N N . VAL A 1 183 ? 28.809 11.868 -14.092 1.00 94.06 183 VAL A N 1
ATOM 1472 C CA . VAL A 1 183 ? 27.787 12.236 -15.082 1.00 94.06 183 VAL A CA 1
ATOM 1473 C C . VAL A 1 183 ? 27.489 11.017 -15.954 1.00 94.06 183 VAL A C 1
ATOM 1475 O O . VAL A 1 183 ? 28.415 10.328 -16.390 1.00 94.06 183 VAL A O 1
ATOM 1478 N N . ILE A 1 184 ? 26.205 10.743 -16.180 1.00 92.94 184 ILE A N 1
ATOM 1479 C CA . ILE A 1 184 ? 25.714 9.697 -17.083 1.00 92.94 184 ILE A CA 1
ATOM 1480 C C . ILE A 1 184 ? 24.656 10.276 -18.021 1.00 92.94 184 ILE A C 1
ATOM 1482 O O . ILE A 1 184 ? 23.977 11.241 -17.673 1.00 92.94 184 ILE A O 1
ATOM 1486 N N . GLU A 1 185 ? 24.497 9.665 -19.190 1.00 92.38 185 GLU A N 1
ATOM 1487 C CA . GLU A 1 185 ? 23.275 9.820 -19.975 1.00 92.38 185 GLU A CA 1
ATOM 1488 C C . GLU A 1 185 ? 22.177 8.984 -19.305 1.00 92.38 185 GLU A C 1
ATOM 1490 O O . GLU A 1 185 ? 22.389 7.808 -19.002 1.00 92.38 185 GLU A O 1
ATOM 1495 N N . PHE A 1 186 ? 21.036 9.605 -18.999 1.00 90.00 186 PHE A N 1
ATOM 1496 C CA . PHE A 1 186 ? 19.954 8.965 -18.256 1.00 90.00 186 PHE A CA 1
ATOM 1497 C C . PHE A 1 186 ? 18.614 9.204 -18.942 1.00 90.00 186 PHE A C 1
ATOM 1499 O O . PHE A 1 186 ? 18.140 10.336 -19.043 1.00 90.00 186 PHE A O 1
ATOM 1506 N N . GLU A 1 187 ? 17.999 8.116 -19.391 1.00 90.81 187 GLU A N 1
ATOM 1507 C CA . GLU A 1 187 ? 16.621 8.104 -19.860 1.00 90.81 187 GLU A CA 1
ATOM 1508 C C . GLU A 1 187 ? 15.694 7.950 -18.655 1.00 90.81 187 GLU A C 1
ATOM 1510 O O . GLU A 1 187 ? 15.799 6.985 -17.895 1.00 90.81 187 GLU A O 1
ATOM 1515 N N . VAL A 1 188 ? 14.798 8.918 -18.469 1.00 92.38 188 VAL A N 1
ATOM 1516 C CA . VAL A 1 188 ? 13.831 8.879 -17.371 1.00 92.38 188 VAL A CA 1
ATOM 1517 C C . VAL A 1 188 ? 12.811 7.770 -17.653 1.00 92.38 188 VAL A C 1
ATOM 1519 O O . VAL A 1 188 ? 12.137 7.830 -18.682 1.00 92.38 188 VAL A O 1
ATOM 1522 N N . PRO A 1 189 ? 12.669 6.771 -16.764 1.00 93.25 189 PRO A N 1
ATOM 1523 C CA . PRO A 1 189 ? 11.692 5.706 -16.944 1.00 93.25 189 PRO A CA 1
ATOM 1524 C C . PRO A 1 189 ? 10.260 6.235 -16.807 1.00 93.25 189 PRO A C 1
ATO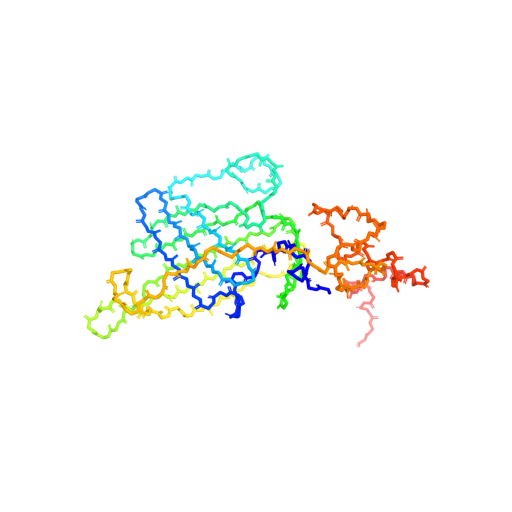M 1526 O O . PRO A 1 189 ? 9.983 7.109 -15.981 1.00 93.25 189 PRO A O 1
ATOM 1529 N N . ASP A 1 190 ? 9.331 5.655 -17.570 1.00 94.06 190 ASP A N 1
ATOM 1530 C CA . ASP A 1 190 ? 7.901 5.893 -17.381 1.00 94.06 190 ASP A CA 1
ATOM 1531 C C . ASP A 1 190 ? 7.429 5.219 -16.087 1.00 94.06 190 ASP A C 1
ATOM 1533 O O . ASP A 1 190 ? 7.119 4.029 -16.051 1.00 94.06 190 ASP A O 1
ATOM 1537 N N . MET A 1 191 ? 7.384 6.001 -15.010 1.00 92.25 191 MET A N 1
ATOM 1538 C CA . MET A 1 191 ? 6.982 5.532 -13.686 1.00 92.25 191 MET A CA 1
ATOM 1539 C C . MET A 1 191 ? 5.494 5.190 -13.576 1.00 92.25 191 MET A C 1
ATOM 1541 O O . MET A 1 191 ? 5.109 4.583 -12.586 1.00 92.25 191 MET A O 1
ATOM 1545 N N . TYR A 1 192 ? 4.653 5.564 -14.540 1.00 91.88 192 TYR A N 1
ATOM 1546 C CA . TYR A 1 192 ? 3.230 5.203 -14.526 1.00 91.88 192 TYR A CA 1
ATOM 1547 C C . TYR A 1 192 ? 2.937 3.944 -15.348 1.00 91.88 192 TYR A C 1
ATOM 1549 O O . TYR A 1 192 ? 1.867 3.351 -15.199 1.00 91.88 192 TYR A O 1
ATOM 1557 N N . GLY A 1 193 ? 3.888 3.535 -16.188 1.00 92.62 193 GLY A N 1
ATOM 1558 C CA . GLY A 1 193 ? 3.873 2.280 -16.923 1.00 92.62 193 GLY A CA 1
ATOM 1559 C C . GLY A 1 193 ? 4.508 1.126 -16.142 1.00 92.62 193 GLY A C 1
ATOM 1560 O O . GLY A 1 193 ? 4.368 0.996 -14.927 1.00 92.62 193 GLY A O 1
ATOM 1561 N N . ARG A 1 194 ? 5.222 0.258 -16.867 1.00 93.19 194 ARG A N 1
ATOM 1562 C CA . ARG A 1 194 ? 5.925 -0.915 -16.320 1.00 93.19 194 ARG A CA 1
ATOM 1563 C C . ARG A 1 194 ? 7.430 -0.789 -16.570 1.00 93.19 194 ARG A C 1
ATOM 1565 O O . ARG A 1 194 ? 7.964 -1.520 -17.407 1.00 93.19 194 ARG A O 1
ATOM 1572 N N . PRO A 1 195 ? 8.142 0.131 -15.897 1.00 94.19 195 PRO A N 1
ATOM 1573 C CA . PRO A 1 195 ? 9.525 0.449 -16.245 1.00 94.19 195 PRO A CA 1
ATOM 1574 C C . PRO A 1 195 ? 10.468 -0.747 -16.081 1.00 94.19 195 PRO A C 1
ATOM 1576 O O . PRO A 1 195 ? 11.379 -0.918 -16.888 1.00 94.19 195 PRO A O 1
ATOM 1579 N N . TRP A 1 196 ? 10.230 -1.633 -15.103 1.00 92.06 196 TRP A N 1
ATOM 1580 C CA . TRP A 1 196 ? 11.001 -2.878 -14.965 1.00 92.06 196 TRP A CA 1
ATOM 1581 C C . TRP A 1 196 ? 10.891 -3.760 -16.211 1.00 92.06 196 TRP A C 1
ATOM 1583 O O . TRP A 1 196 ? 11.905 -4.280 -16.667 1.00 92.06 196 TRP A O 1
ATOM 1593 N N . ALA A 1 197 ? 9.685 -3.901 -16.766 1.00 92.50 197 ALA A N 1
ATOM 1594 C CA . ALA A 1 197 ? 9.425 -4.713 -17.946 1.00 92.50 197 ALA A CA 1
ATOM 1595 C C . ALA A 1 197 ? 9.984 -4.044 -19.206 1.00 92.50 197 ALA A C 1
ATOM 1597 O O . ALA A 1 197 ? 10.674 -4.695 -19.977 1.00 92.50 197 ALA A O 1
ATOM 1598 N N . GLN A 1 198 ? 9.782 -2.734 -19.370 1.00 93.50 198 GLN A N 1
ATOM 1599 C CA . GLN A 1 198 ? 10.306 -1.973 -20.511 1.00 93.50 198 GLN A CA 1
ATOM 1600 C C . GLN A 1 198 ? 11.837 -2.031 -20.589 1.00 93.50 198 GLN A C 1
ATOM 1602 O O . GLN A 1 198 ? 12.403 -2.261 -21.657 1.00 93.50 198 GLN A O 1
ATOM 1607 N N . MET A 1 199 ? 12.529 -1.857 -19.458 1.00 93.25 199 MET A N 1
ATOM 1608 C CA . MET A 1 199 ? 13.985 -2.013 -19.415 1.00 93.25 199 MET A CA 1
ATOM 1609 C C . MET A 1 199 ? 14.403 -3.457 -19.686 1.00 93.25 199 MET A C 1
ATOM 1611 O O . MET A 1 199 ? 15.410 -3.682 -20.355 1.00 93.25 199 MET A O 1
ATOM 1615 N N . TRP A 1 200 ? 13.644 -4.430 -19.175 1.00 91.88 200 TRP A N 1
ATOM 1616 C CA . TRP A 1 200 ? 13.931 -5.837 -19.413 1.00 91.88 200 TRP A CA 1
ATOM 1617 C C . TRP A 1 200 ? 13.850 -6.187 -20.902 1.00 91.88 200 TRP A C 1
ATOM 1619 O O . TRP A 1 200 ? 14.834 -6.656 -21.474 1.00 91.88 200 TRP A O 1
ATOM 1629 N N . GLU A 1 201 ? 12.742 -5.824 -21.548 1.00 92.50 201 GLU A N 1
ATOM 1630 C CA . GLU A 1 201 ? 12.531 -5.987 -22.988 1.00 92.50 201 GLU A CA 1
ATOM 1631 C C . GLU A 1 201 ? 13.647 -5.294 -23.798 1.00 92.50 201 GLU A C 1
ATOM 1633 O O . GLU A 1 201 ? 14.246 -5.887 -24.697 1.00 92.50 201 GLU A O 1
ATOM 1638 N N . LYS A 1 202 ? 13.998 -4.049 -23.442 1.00 92.75 202 LYS A N 1
ATOM 1639 C CA . LYS A 1 202 ? 14.984 -3.231 -24.171 1.00 92.75 202 LYS A CA 1
ATOM 1640 C C . LYS A 1 202 ? 16.419 -3.758 -24.102 1.00 92.75 202 LYS A C 1
ATOM 1642 O O . LYS A 1 202 ? 17.161 -3.609 -25.078 1.00 92.75 202 LYS A O 1
ATOM 1647 N N . TYR A 1 203 ? 16.856 -4.293 -22.963 1.00 93.56 203 TYR A N 1
ATOM 1648 C CA . TYR A 1 203 ? 18.268 -4.641 -22.739 1.00 93.56 203 TYR A CA 1
ATOM 1649 C C . TYR A 1 203 ? 18.541 -6.144 -22.710 1.00 93.56 203 TYR A C 1
ATOM 1651 O O . TYR A 1 203 ? 19.643 -6.546 -23.076 1.00 93.56 203 TYR A O 1
ATOM 1659 N N . TRP A 1 204 ? 17.554 -6.965 -22.348 1.00 92.94 204 TRP A N 1
ATOM 1660 C CA . TRP A 1 204 ? 17.752 -8.395 -22.103 1.00 92.94 204 TRP A CA 1
ATOM 1661 C C . TRP A 1 204 ? 16.967 -9.306 -23.059 1.00 92.94 204 TRP A C 1
ATOM 1663 O O . TRP A 1 204 ? 17.356 -10.458 -23.222 1.00 92.94 204 TRP A O 1
ATOM 1673 N N . GLU A 1 205 ? 15.933 -8.806 -23.753 1.00 92.06 205 GLU A N 1
ATOM 1674 C CA . GLU A 1 205 ? 15.084 -9.617 -24.653 1.00 92.06 205 GLU A CA 1
ATOM 1675 C C . GLU A 1 205 ? 15.210 -9.269 -26.148 1.00 92.06 205 GLU A C 1
ATOM 1677 O O . GLU A 1 205 ? 14.374 -9.684 -26.947 1.00 92.06 205 GLU A O 1
ATOM 1682 N N . ARG A 1 206 ? 16.251 -8.535 -26.567 1.00 86.88 206 ARG A N 1
ATOM 1683 C CA . ARG A 1 206 ? 16.382 -8.003 -27.946 1.00 86.88 206 ARG A CA 1
ATOM 1684 C C . ARG A 1 206 ? 16.205 -9.044 -29.058 1.00 86.88 206 ARG A C 1
ATOM 1686 O O . ARG A 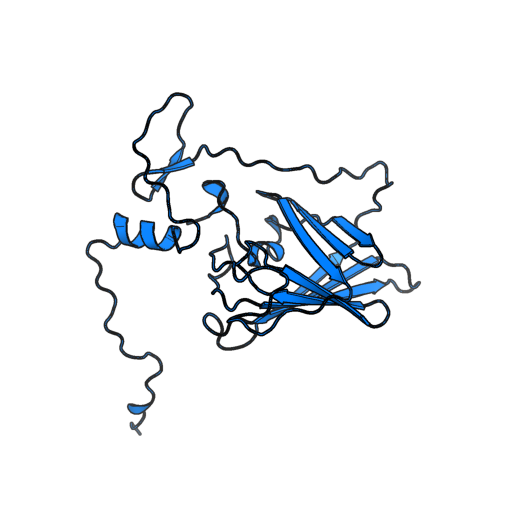1 206 ? 15.621 -8.731 -30.091 1.00 86.88 206 ARG A O 1
ATOM 1693 N N . ASP A 1 207 ? 16.692 -10.260 -28.827 1.00 89.75 207 ASP A N 1
ATOM 1694 C CA . ASP A 1 207 ? 16.642 -11.368 -29.789 1.00 89.75 207 ASP A CA 1
ATOM 1695 C C . ASP A 1 207 ? 15.638 -12.461 -29.385 1.00 89.75 207 ASP A C 1
ATOM 1697 O O . ASP A 1 207 ? 15.561 -13.518 -30.017 1.00 89.75 207 ASP A O 1
ATOM 1701 N N . MET A 1 208 ? 14.858 -12.227 -28.325 1.00 90.19 208 MET A N 1
ATOM 1702 C CA . MET A 1 208 ? 13.809 -13.143 -27.898 1.00 90.19 208 MET A CA 1
ATOM 1703 C C . MET A 1 208 ? 12.530 -12.851 -28.680 1.00 90.19 208 MET A C 1
ATOM 1705 O O . MET A 1 208 ? 12.118 -11.707 -28.862 1.00 90.19 208 MET A O 1
ATOM 1709 N N . LYS A 1 209 ? 11.865 -13.911 -29.136 1.00 83.88 209 LYS A N 1
ATOM 1710 C CA . LYS A 1 209 ? 10.507 -13.812 -29.669 1.00 83.88 209 LYS A CA 1
ATOM 1711 C C . LYS A 1 209 ? 9.540 -14.177 -28.561 1.00 83.88 209 LYS A C 1
ATOM 1713 O O . LYS A 1 209 ? 9.723 -15.204 -27.907 1.00 83.88 209 LYS A O 1
ATOM 1718 N N . LYS A 1 210 ? 8.505 -13.355 -28.375 1.00 79.94 210 LYS A N 1
ATOM 1719 C CA . LYS A 1 210 ? 7.366 -13.755 -27.546 1.00 79.94 210 LYS A CA 1
ATOM 1720 C C . LYS A 1 210 ? 6.825 -15.074 -28.118 1.00 79.94 210 LYS A C 1
ATOM 1722 O O . LYS A 1 210 ? 6.704 -15.157 -29.343 1.00 79.94 210 LYS A O 1
ATOM 1727 N N . PRO A 1 211 ? 6.567 -16.092 -27.280 1.00 78.31 211 PRO A N 1
ATOM 1728 C CA . PRO A 1 211 ? 5.956 -17.328 -27.742 1.00 78.31 211 PRO A CA 1
ATOM 1729 C C . PRO A 1 211 ? 4.680 -17.019 -28.521 1.00 78.31 211 PRO A C 1
ATOM 1731 O O . PRO A 1 211 ? 3.955 -16.078 -28.171 1.00 78.31 211 PRO A O 1
ATOM 1734 N N . ASP A 1 212 ? 4.410 -17.803 -29.562 1.00 78.19 212 ASP A N 1
ATOM 1735 C CA . ASP A 1 212 ? 3.107 -17.761 -30.209 1.00 78.19 212 ASP A CA 1
ATOM 1736 C C . ASP A 1 212 ? 2.047 -18.038 -29.136 1.00 78.19 212 ASP A C 1
ATOM 1738 O O . ASP A 1 212 ? 2.229 -18.901 -28.274 1.00 78.19 212 ASP A O 1
ATOM 1742 N N . ARG A 1 213 ? 0.970 -17.246 -29.128 1.00 59.62 213 ARG A N 1
ATOM 1743 C CA . ARG A 1 213 ? -0.149 -17.440 -28.199 1.00 59.62 213 ARG A CA 1
ATOM 1744 C C . ARG A 1 213 ? -0.912 -18.705 -28.601 1.00 59.62 213 ARG A C 1
ATOM 1746 O O . ARG A 1 213 ? -1.983 -18.609 -29.187 1.00 59.62 213 ARG A O 1
ATOM 1753 N N . GLU A 1 214 ? -0.364 -19.874 -28.305 1.00 60.00 214 GLU A N 1
ATOM 1754 C CA . GLU A 1 214 ? -1.202 -21.028 -28.006 1.00 60.00 214 GLU A CA 1
ATOM 1755 C C . GLU A 1 214 ? -1.821 -20.742 -26.640 1.00 60.00 214 GLU A C 1
ATOM 1757 O O . GLU A 1 214 ? -1.118 -20.502 -25.654 1.00 60.00 214 GLU A O 1
ATOM 1762 N N . ASP A 1 215 ? -3.144 -20.631 -26.609 1.00 57.84 215 ASP A N 1
ATOM 1763 C CA . ASP A 1 215 ? -3.866 -20.453 -25.363 1.00 57.84 215 ASP A CA 1
ATOM 1764 C C . ASP A 1 215 ? -3.633 -21.716 -24.521 1.00 57.84 215 ASP A C 1
ATOM 1766 O O . ASP A 1 215 ? -4.088 -22.807 -24.855 1.00 57.84 215 ASP A O 1
ATOM 1770 N N . LEU A 1 216 ? -2.850 -21.571 -23.446 1.00 58.31 216 LEU A N 1
ATOM 1771 C CA . LEU A 1 216 ? -2.531 -22.638 -22.488 1.00 58.31 216 LEU A CA 1
ATOM 1772 C C . LEU A 1 216 ? -3.795 -23.252 -21.858 1.00 58.31 216 LEU A C 1
ATOM 1774 O O . LEU A 1 216 ? -3.708 -24.307 -21.230 1.00 58.31 216 LEU A O 1
ATOM 1778 N N . PHE A 1 217 ? -4.949 -22.600 -22.032 1.00 64.00 217 PHE A N 1
ATOM 1779 C CA . PHE A 1 217 ? -6.270 -23.038 -21.600 1.00 64.00 217 PHE A CA 1
ATOM 1780 C C . PHE A 1 217 ? -7.240 -23.257 -22.774 1.00 64.00 217 PHE A C 1
ATOM 1782 O O . PHE A 1 217 ? -8.459 -23.235 -22.583 1.00 64.00 217 PHE A O 1
ATOM 1789 N N . ASP A 1 218 ? -6.731 -23.515 -23.982 1.00 58.06 218 ASP A N 1
ATOM 1790 C CA . ASP A 1 218 ? -7.555 -24.003 -25.085 1.00 58.06 218 ASP A CA 1
ATOM 1791 C C . ASP A 1 218 ? -7.894 -25.488 -24.891 1.00 58.06 218 ASP A C 1
ATOM 1793 O O . ASP A 1 218 ? -7.215 -26.400 -25.363 1.00 58.06 218 ASP A O 1
ATOM 1797 N N . PHE A 1 219 ? -8.992 -25.739 -24.183 1.00 65.56 219 PHE A N 1
ATOM 1798 C CA . PHE A 1 219 ? -9.530 -27.085 -23.982 1.00 65.56 219 PHE A CA 1
ATOM 1799 C C . PHE A 1 219 ? -10.296 -27.624 -25.204 1.00 65.56 219 PHE A C 1
ATOM 1801 O O . PHE A 1 219 ? -10.903 -28.694 -25.123 1.00 65.56 219 PHE A O 1
ATOM 1808 N N . SER A 1 220 ? -10.302 -26.922 -26.346 1.00 66.75 220 SER A N 1
ATOM 1809 C CA . SER A 1 220 ? -10.975 -27.412 -27.558 1.00 66.75 220 SER A CA 1
ATOM 1810 C C . SER A 1 220 ? -10.298 -28.651 -28.168 1.00 66.75 220 SER A C 1
ATOM 1812 O O . SER A 1 220 ? -10.947 -29.408 -28.896 1.00 66.75 220 SER A O 1
ATOM 1814 N N . GLU A 1 221 ? -9.042 -28.918 -27.796 1.00 56.31 221 GLU A N 1
ATOM 1815 C CA . GLU A 1 221 ? -8.256 -30.090 -28.207 1.00 56.31 221 GLU A CA 1
ATOM 1816 C C . GLU A 1 221 ? -8.475 -31.336 -27.314 1.00 56.31 221 GLU A C 1
ATOM 1818 O O . GLU A 1 221 ? -7.978 -32.422 -27.634 1.00 56.31 221 GLU A O 1
ATOM 1823 N N . GLU A 1 222 ? -9.271 -31.267 -26.234 1.00 51.44 222 GLU A N 1
ATOM 1824 C CA . GLU A 1 222 ? -9.520 -32.423 -25.355 1.00 51.44 222 GLU A CA 1
ATOM 1825 C C . GLU A 1 222 ? -10.598 -33.374 -25.925 1.00 51.44 222 GLU A C 1
ATOM 1827 O O . GLU A 1 222 ? -11.698 -33.569 -25.409 1.00 51.44 222 GLU A O 1
ATOM 1832 N N . LYS A 1 223 ? -10.256 -34.022 -27.042 1.00 52.03 223 LYS A N 1
ATOM 1833 C CA . LYS A 1 223 ? -10.876 -35.272 -27.504 1.00 52.03 223 LYS A CA 1
ATOM 1834 C C . LYS A 1 223 ? -9.805 -36.309 -27.808 1.00 52.03 223 LYS A C 1
ATOM 1836 O O . LYS A 1 223 ? -9.610 -36.688 -28.962 1.00 52.03 223 LYS A O 1
ATOM 1841 N N . ARG A 1 224 ? -9.157 -36.858 -26.778 1.00 47.22 224 ARG A N 1
ATOM 1842 C CA . ARG A 1 224 ? -8.424 -38.127 -26.919 1.00 47.22 224 ARG A CA 1
ATOM 1843 C C . ARG A 1 224 ? -8.586 -39.047 -25.705 1.00 47.22 224 ARG A C 1
ATOM 1845 O O . ARG A 1 224 ? -7.756 -39.033 -24.814 1.00 47.22 224 ARG A O 1
ATOM 1852 N N . ARG A 1 225 ? -9.618 -39.893 -25.842 1.00 39.50 225 ARG A N 1
ATOM 1853 C CA . ARG A 1 225 ? -9.832 -41.258 -25.312 1.00 39.50 225 ARG A CA 1
ATOM 1854 C C . ARG A 1 225 ? -9.795 -41.491 -23.806 1.00 39.50 225 ARG A C 1
ATOM 1856 O O . ARG A 1 225 ? -8.701 -41.446 -23.218 1.00 39.50 225 ARG A O 1
#

Secondary structure (DSSP, 8-state):
--GGGGT----GGGGG-TTTSS-EEEEE-SSEEEEEEESSSEEEEEEEET---B-SSSS-BSSSS--BTT-EEEEEEETTEEEEEEE-BPPEEETTEEEE-TT-EEEEEEEEEE-TT--EEEEEEEEEEE-TTT-SSPEEEEEEEE----TT-TTPPPPPP------EEEETTEEEE--TT-----PPP-TTS-HHHHHHHHHH-TTPPPPP---TT-GGG----

Radius of gyration: 21.13 Å; chains: 1; bounding box: 49×55×61 Å

Sequence (225 aa):
MWPSQYCWPEGFLRRWHEWAAYDRQVMVTPQMVQVYMSGAMNFVTNIHVGRAFKTDGPVPRLGEQVSRWYGETIGFWDGDVLITWTSNVQPWTSHTAFEHSGQMQSIEIYAPLRDATGRFTGLSHEAILYDTEAFVEPLRVVQRMDKRADFADADVSPIVFTECIQTIFPVEGTATPLTPGRVIEFEVPDMYGRPWAQMWEKYWERDMKKPDREDLFDFSEEKRR

Foldseek 3Di:
DAQLLQPFQQAQCLCQDCQAPVDWDWDDDPQWIWIWTGHSAIDIAIEGEPDFFDPPDPKTADDDLAADRNAHKYWYDDDQKIWMKGASHQFAHHVPDHTADNGKMKIKIWDFDADPVRDTFFTWIWIWIDGPVPDPHIDIDIDTGTDDDDPPDPPDDDDDGNDRDGQWDCDLPDTHGHDPPDDDDDDDAPSSDYRNVVSCCRRPCVPPDDDDPPPPPPCVPPDDD

pLDDT: mean 90.54, std 9.98, range [39.5, 98.69]